Protein AF-A0A5M8PD37-F1 (afdb_monomer_lite)

Organism: NCBI:txid136370

Foldseek 3Di:
DAPVVVVVVVVVVPPDDDDDDDDDDDDDDDDPDDPDDDPLQDQALPHDCQPLSNLVVVLVVLVVVLVVLVVVLLVCCCVVVVDDSQVLCLLLQNPDDDVCLQVVLLVVLCVVLVPLCCCCCPVVVCVVVVVVCNVVCVLCVGSVSCCLQPRVLLSLLSPQLRRVLSVVVPDPDDNVVSLLPSLLVQLVVQLVVLVSCCNNCVPDDSVVSVVVSVVSSVVSSVLSSSLNVSCVRRSHSNNSSNSSSVCSVSDDPDPDDPPDDDD

Secondary structure (DSSP, 8-state):
---HHHHHHHHTTSSS--PPP-------------S-S-TTTS-BTTB-TTSHHHHHHHHHHHHHHHHHHHHHHHHHHHHHS---HHHHHHHTT-SS--HHHHHHHHHHHHHHTHHHHHIIIIIS-THHHHHTTHHHHHHHSSHHHHIIIIIHHHHHHIIIIIIIHHHHHTSSS-HHHHHHHHHHHHHHHTTHHHHHHHHH-TTS-HHHHHHHHHHHHHHHHHHHHHHHHHHHHH--HHHHHHHHHHHHHH-S--SS-------

Radius of gyration: 21.55 Å; chains: 1; bounding box: 53×58×54 Å

Structure (mmCIF, N/CA/C/O backbone):
data_AF-A0A5M8PD37-F1
#
_entry.id   AF-A0A5M8PD37-F1
#
loop_
_atom_site.group_PDB
_atom_site.id
_atom_site.type_symbol
_atom_site.label_atom_id
_atom_site.label_alt_id
_atom_site.label_comp_id
_atom_site.label_asym_id
_atom_site.label_entity_id
_atom_site.label_seq_id
_atom_site.pdbx_PDB_ins_code
_atom_site.Cartn_x
_atom_site.Cartn_y
_atom_site.Cartn_z
_atom_site.occupancy
_atom_site.B_iso_or_equiv
_atom_site.auth_seq_id
_atom_site.auth_comp_id
_atom_site.auth_asym_id
_atom_site.auth_atom_id
_atom_site.pdbx_PDB_model_num
ATOM 1 N N . MET A 1 1 ? -23.528 -14.362 5.200 1.00 33.84 1 MET A N 1
ATOM 2 C CA . MET A 1 1 ? -23.979 -13.613 6.392 1.00 33.84 1 MET A CA 1
ATOM 3 C C . MET A 1 1 ? -22.827 -12.742 6.881 1.00 33.84 1 MET A C 1
ATOM 5 O O . MET A 1 1 ? -21.874 -13.249 7.453 1.00 33.84 1 MET A O 1
ATOM 9 N N . ALA A 1 2 ? -22.833 -11.462 6.499 1.00 36.47 2 ALA A N 1
ATOM 10 C CA . ALA A 1 2 ? -21.854 -10.466 6.945 1.00 36.47 2 ALA A CA 1
ATOM 11 C C . ALA A 1 2 ? -22.184 -10.031 8.388 1.00 36.47 2 ALA A C 1
ATOM 13 O O . ALA A 1 2 ? -23.349 -10.142 8.769 1.00 36.47 2 ALA A O 1
ATOM 14 N N . PRO A 1 3 ? -21.218 -9.549 9.192 1.00 47.19 3 PRO A N 1
ATOM 15 C CA . PRO A 1 3 ? -21.460 -9.223 10.592 1.00 47.19 3 PRO A CA 1
ATOM 16 C C . PRO A 1 3 ? -22.227 -7.898 10.688 1.00 47.19 3 PRO A C 1
ATOM 18 O O . PRO A 1 3 ? -21.659 -6.832 10.913 1.00 47.19 3 PRO A O 1
ATOM 21 N N . THR A 1 4 ? -23.543 -7.972 10.504 1.00 44.25 4 THR A N 1
ATOM 22 C CA . THR A 1 4 ? -24.505 -6.884 10.731 1.00 44.25 4 THR A CA 1
ATOM 23 C C . THR A 1 4 ? -24.434 -6.351 12.161 1.00 44.25 4 THR A C 1
ATOM 25 O O . THR A 1 4 ? -24.719 -5.179 12.375 1.00 44.25 4 THR A O 1
ATOM 28 N N . ALA A 1 5 ? -23.944 -7.162 13.104 1.00 43.72 5 ALA A N 1
ATOM 29 C CA . ALA A 1 5 ? -23.751 -6.800 14.503 1.00 43.72 5 ALA A CA 1
ATOM 30 C C . ALA A 1 5 ? -22.838 -5.576 14.703 1.00 43.72 5 ALA A C 1
ATOM 32 O O . ALA A 1 5 ? -23.145 -4.726 15.530 1.00 43.72 5 ALA A O 1
ATOM 33 N N . ILE A 1 6 ? -21.760 -5.426 13.921 1.00 49.34 6 ILE A N 1
ATOM 34 C CA . ILE A 1 6 ? -20.843 -4.279 14.063 1.00 49.34 6 ILE A CA 1
ATOM 35 C C . ILE A 1 6 ? -21.506 -3.004 13.529 1.00 49.34 6 ILE A C 1
ATOM 37 O O . ILE A 1 6 ? -21.459 -1.957 14.164 1.00 49.34 6 ILE A O 1
ATOM 41 N N . LEU A 1 7 ? -22.188 -3.104 12.385 1.00 48.88 7 LEU A N 1
ATOM 42 C CA . LEU A 1 7 ? -22.869 -1.969 11.762 1.00 48.88 7 LEU A CA 1
ATOM 43 C C . LEU A 1 7 ? -24.097 -1.512 12.573 1.00 48.88 7 LEU A C 1
ATOM 45 O O . LEU A 1 7 ? -24.403 -0.323 12.619 1.00 48.88 7 LEU A O 1
ATOM 49 N N . GLN A 1 8 ? -24.796 -2.453 13.217 1.00 47.94 8 GLN A N 1
ATOM 50 C CA . GLN A 1 8 ? -25.937 -2.174 14.094 1.00 47.94 8 GLN A CA 1
ATOM 51 C C . GLN A 1 8 ? -25.493 -1.583 15.435 1.00 47.94 8 GLN A C 1
ATOM 53 O O . GLN A 1 8 ? -26.118 -0.634 15.899 1.00 47.94 8 GLN A O 1
ATOM 58 N N . HIS A 1 9 ? -24.385 -2.064 16.007 1.00 49.47 9 HIS A N 1
ATOM 59 C CA . HIS A 1 9 ? -23.823 -1.514 17.242 1.00 49.47 9 HIS A CA 1
ATOM 60 C C . HIS A 1 9 ? -23.274 -0.091 17.054 1.00 49.47 9 HIS A C 1
ATOM 62 O O . HIS A 1 9 ? -23.383 0.732 17.953 1.00 49.47 9 HIS A O 1
ATOM 68 N N . LEU A 1 10 ? -22.764 0.243 15.863 1.00 44.44 10 LEU A N 1
ATOM 69 C CA . LEU A 1 10 ? -22.326 1.606 15.539 1.00 44.44 10 LEU A CA 1
ATOM 70 C C . LEU A 1 10 ? -23.498 2.568 15.272 1.00 44.44 10 LEU A C 1
ATOM 72 O O . LEU A 1 10 ? -23.393 3.756 15.565 1.00 44.44 10 LEU A O 1
ATOM 76 N N . LYS A 1 11 ? -24.639 2.072 14.768 1.00 47.69 11 LYS A N 1
ATOM 77 C CA . LYS A 1 11 ? -25.839 2.896 14.530 1.00 47.69 11 LYS A CA 1
ATOM 78 C C . LYS A 1 11 ? -26.532 3.361 15.815 1.00 47.69 11 LYS A C 1
ATOM 80 O O . LYS A 1 11 ? -27.119 4.439 15.801 1.00 47.69 11 LYS A O 1
ATOM 85 N N . SER A 1 12 ? -26.467 2.597 16.910 1.00 42.16 12 SER A N 1
ATOM 86 C CA . SER A 1 12 ? -27.175 2.943 18.157 1.00 42.16 12 SER A CA 1
ATOM 87 C C . SER A 1 12 ? -26.588 4.144 18.904 1.00 42.16 12 SER A C 1
ATOM 89 O O . SER A 1 12 ? -27.269 4.711 19.751 1.00 42.16 12 SER A O 1
ATOM 91 N N . TYR A 1 13 ? -25.354 4.555 18.594 1.00 45.94 13 TYR A N 1
ATOM 92 C CA . TYR A 1 13 ? -24.708 5.707 19.234 1.00 45.94 13 TYR A CA 1
ATOM 93 C C . TYR A 1 13 ? -25.055 7.060 18.589 1.00 45.94 13 TYR A C 1
ATOM 95 O O . TYR A 1 13 ? -24.793 8.090 19.196 1.00 45.94 13 TYR A O 1
ATOM 103 N N . TYR A 1 14 ? -25.667 7.076 17.397 1.00 46.47 14 TYR A N 1
ATOM 104 C CA . TYR A 1 14 ? -25.846 8.300 16.595 1.00 46.47 14 TYR A CA 1
ATOM 105 C C . TYR A 1 14 ? -27.304 8.732 16.377 1.00 46.47 14 TYR A C 1
ATOM 107 O O . TYR A 1 14 ? -27.554 9.705 15.671 1.00 46.47 14 TYR A O 1
ATOM 115 N N . THR A 1 15 ? -28.284 8.064 16.995 1.00 39.34 15 THR A N 1
ATOM 116 C CA . THR A 1 15 ? -29.692 8.515 16.986 1.00 39.34 15 THR A CA 1
ATOM 117 C C . THR A 1 15 ? -30.015 9.567 18.053 1.00 39.34 15 THR A C 1
ATOM 119 O O . THR A 1 15 ? -31.189 9.833 18.287 1.00 39.34 15 THR A O 1
ATOM 122 N N . LYS A 1 16 ? -29.016 10.179 18.700 1.00 37.25 16 LYS A N 1
ATOM 123 C CA . LYS A 1 16 ? -29.231 11.324 19.592 1.00 37.25 16 LYS A CA 1
ATOM 124 C C . LYS A 1 16 ? -28.461 12.545 19.095 1.00 37.25 16 LYS A C 1
ATOM 126 O O . LYS A 1 16 ? -27.239 12.574 19.146 1.00 37.25 16 LYS A O 1
ATOM 131 N N . ASP A 1 17 ? -29.251 13.477 18.570 1.00 36.66 17 ASP A N 1
ATOM 132 C CA . ASP A 1 17 ? -29.068 14.926 18.483 1.00 36.66 17 ASP A CA 1
ATOM 133 C C . ASP A 1 17 ? -27.727 15.452 17.952 1.00 36.66 17 ASP A C 1
ATOM 135 O O . ASP A 1 17 ? -26.725 15.596 18.645 1.00 36.66 17 ASP A O 1
ATOM 139 N N . ALA A 1 18 ? -27.759 15.802 16.665 1.00 41.12 18 ALA A N 1
ATOM 140 C CA . ALA A 1 18 ? -26.717 16.538 15.973 1.00 41.12 18 ALA A CA 1
ATOM 141 C C . ALA A 1 18 ? -26.709 18.015 16.407 1.00 41.12 18 ALA A C 1
ATOM 143 O O . ALA A 1 18 ? -27.373 18.851 15.793 1.00 41.12 18 ALA A O 1
ATOM 144 N N . GLU A 1 19 ? -25.906 18.353 17.413 1.00 33.72 19 GLU A N 1
ATOM 145 C CA . GLU A 1 19 ? -25.493 19.737 17.652 1.00 33.72 19 GLU A CA 1
ATOM 146 C C . GLU A 1 19 ? -24.255 20.070 16.803 1.00 33.72 19 GLU A C 1
ATOM 148 O O . GLU A 1 19 ? -23.195 19.448 16.905 1.00 33.72 19 GLU A O 1
ATOM 153 N N . ARG A 1 20 ? -24.407 21.042 15.896 1.00 32.25 20 ARG A N 1
ATOM 154 C CA . ARG A 1 20 ? -23.324 21.568 15.055 1.00 32.25 20 ARG A CA 1
ATOM 155 C C . ARG A 1 20 ? -22.401 22.449 15.897 1.00 32.25 20 ARG A C 1
ATOM 157 O O . ARG A 1 20 ? -22.825 23.505 16.352 1.00 32.25 20 ARG A O 1
ATOM 164 N N . LEU A 1 21 ? -21.125 22.086 16.008 1.00 30.89 21 LEU A N 1
ATOM 165 C CA . LEU A 1 21 ? -20.085 22.996 16.500 1.00 30.89 21 LEU A CA 1
ATOM 166 C C . LEU A 1 21 ? -19.611 23.935 15.369 1.00 30.89 21 LEU A C 1
ATOM 168 O O . LEU A 1 21 ? -19.325 23.451 14.268 1.00 30.89 21 LEU A O 1
ATOM 172 N N . PRO A 1 22 ? -19.496 25.258 15.598 1.00 34.81 22 PRO A N 1
ATOM 173 C CA . PRO A 1 22 ? -18.973 26.189 14.606 1.00 34.81 22 PRO A CA 1
ATOM 174 C C . PRO A 1 22 ? -17.438 26.146 14.601 1.00 34.81 22 PRO A C 1
ATOM 176 O O . PRO A 1 22 ? -16.787 26.503 15.578 1.00 34.81 22 PRO A O 1
ATOM 179 N N . PHE A 1 23 ? -16.841 25.717 13.487 1.00 32.00 23 PHE A N 1
ATOM 180 C CA . PHE A 1 23 ? -15.400 25.834 13.261 1.00 32.00 23 PHE A CA 1
ATOM 181 C C . PHE A 1 23 ? -15.102 27.194 12.616 1.00 32.00 23 PHE A C 1
ATOM 183 O O . PHE A 1 23 ? -15.317 27.386 11.420 1.00 32.00 23 PHE A O 1
ATOM 190 N N . SER A 1 24 ? -14.641 28.154 13.414 1.00 31.19 24 SER A N 1
ATOM 191 C CA . SER A 1 24 ? -14.139 29.449 12.947 1.00 31.19 24 SER A CA 1
ATOM 192 C C . SER A 1 24 ? -12.645 29.347 12.617 1.00 31.19 24 SER A C 1
ATOM 194 O O . SER A 1 24 ? -11.818 29.151 13.505 1.00 31.19 24 SER A O 1
ATOM 196 N N . LEU A 1 25 ? -12.306 29.488 11.333 1.00 32.19 25 LEU A N 1
ATOM 197 C CA . LEU A 1 25 ? -10.932 29.592 10.829 1.00 32.19 25 LEU A CA 1
ATOM 198 C C . LEU A 1 25 ? -10.341 30.960 11.195 1.00 32.19 25 LEU A C 1
ATOM 200 O O . LEU A 1 25 ? -10.691 31.967 10.585 1.00 32.19 25 LEU A O 1
ATOM 204 N N . SER A 1 26 ? -9.418 30.998 12.155 1.00 29.97 26 SER A N 1
ATOM 205 C CA . SER A 1 26 ? -8.500 32.123 12.327 1.00 29.97 26 SER A CA 1
ATOM 206 C C . SER A 1 26 ? -7.253 31.890 11.470 1.00 29.97 26 SER A C 1
ATOM 208 O O . SER A 1 26 ? -6.494 30.942 11.660 1.00 29.97 26 SER A O 1
ATOM 210 N N . SER A 1 27 ? -7.061 32.751 10.475 1.00 36.28 27 SER A N 1
ATOM 211 C CA . SER A 1 27 ? -5.872 32.793 9.628 1.00 36.28 27 SER A CA 1
ATOM 212 C C . SER A 1 27 ? -4.688 33.375 10.403 1.00 36.28 27 SER A C 1
ATOM 214 O O . SER A 1 27 ? -4.664 34.575 10.679 1.00 36.28 27 SER A O 1
ATOM 216 N N . THR A 1 28 ? -3.693 32.552 10.726 1.00 32.84 28 THR A N 1
ATOM 217 C CA . THR A 1 28 ? -2.365 33.012 11.163 1.00 32.84 28 THR A CA 1
ATOM 218 C C . THR A 1 28 ? -1.402 33.090 9.972 1.00 32.84 28 THR A C 1
ATOM 220 O O . THR A 1 28 ? -1.492 32.278 9.048 1.00 32.84 28 THR A O 1
ATOM 223 N N . PRO A 1 29 ? -0.498 34.085 9.949 1.00 37.34 29 PRO A N 1
ATOM 224 C CA . PRO A 1 29 ? 0.280 34.427 8.769 1.00 37.34 29 PRO A CA 1
ATOM 225 C C . PRO A 1 29 ? 1.372 33.394 8.478 1.00 37.34 29 PRO A C 1
ATOM 227 O O . PRO A 1 29 ? 2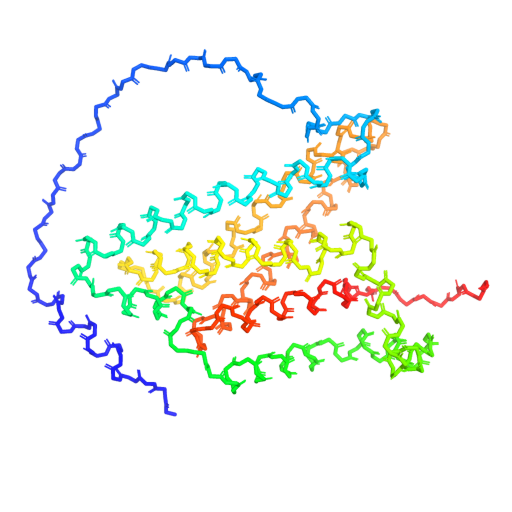.036 32.863 9.367 1.00 37.34 29 PRO A O 1
ATOM 230 N N . SER A 1 30 ? 1.549 33.147 7.185 1.00 39.16 30 SER A N 1
ATOM 231 C CA . SER A 1 30 ? 2.547 32.280 6.574 1.00 39.16 30 SER A CA 1
ATOM 232 C C . SER A 1 30 ? 3.973 32.704 6.928 1.00 39.16 30 SER A C 1
ATOM 234 O O . SER A 1 30 ? 4.469 33.710 6.420 1.00 39.16 30 SER A O 1
ATOM 236 N N . SER A 1 31 ? 4.664 31.892 7.727 1.00 30.19 31 SER A N 1
ATOM 237 C CA . SER A 1 31 ? 6.122 31.874 7.747 1.00 30.19 31 SER A CA 1
ATOM 238 C C . SER A 1 31 ? 6.613 31.063 6.545 1.00 30.19 31 SER A C 1
ATOM 240 O O . SER A 1 31 ? 6.517 29.836 6.484 1.00 30.19 31 SER A O 1
ATOM 242 N N . THR A 1 32 ? 7.117 31.774 5.542 1.00 38.72 32 THR A N 1
ATOM 243 C CA . THR A 1 32 ? 7.901 31.230 4.433 1.00 38.72 32 THR A CA 1
ATOM 244 C C . THR A 1 32 ? 9.145 30.553 5.003 1.00 38.72 32 THR A C 1
ATOM 246 O O . THR A 1 32 ? 10.166 31.187 5.254 1.00 38.72 32 THR A O 1
ATOM 249 N N . SER A 1 33 ? 9.060 29.245 5.234 1.00 32.69 33 SER A N 1
ATOM 250 C CA . SER A 1 33 ? 10.242 28.415 5.425 1.00 32.69 33 SER A CA 1
ATOM 251 C C . SER A 1 33 ? 10.809 28.083 4.047 1.00 32.69 33 SER A C 1
ATOM 253 O O . SER A 1 33 ? 10.181 27.425 3.219 1.00 32.69 33 SER A O 1
ATOM 255 N N . SER A 1 34 ? 12.005 28.598 3.778 1.00 35.62 34 SER A N 1
ATOM 256 C CA . SER A 1 34 ? 12.829 28.220 2.634 1.00 35.62 34 SER A CA 1
ATOM 257 C C . SER A 1 34 ? 12.955 26.687 2.562 1.00 35.62 34 SER A C 1
ATOM 259 O O . SER A 1 34 ? 13.195 26.058 3.596 1.00 35.62 34 SER A O 1
ATOM 261 N N . PRO A 1 35 ? 12.835 26.048 1.382 1.00 41.50 35 PRO A N 1
ATOM 262 C CA . PRO A 1 35 ? 12.834 24.593 1.254 1.00 41.50 35 PRO A CA 1
ATOM 263 C C . PRO A 1 35 ? 14.268 24.043 1.303 1.00 41.50 35 PRO A C 1
ATOM 265 O O . PRO A 1 35 ? 14.810 23.556 0.312 1.00 41.50 35 PRO A O 1
ATOM 268 N N . SER A 1 36 ? 14.895 24.122 2.472 1.00 47.75 36 SER A N 1
ATOM 269 C CA . SER A 1 36 ? 16.215 23.559 2.749 1.00 47.75 36 SER A CA 1
ATOM 270 C C . SER A 1 36 ? 16.072 22.544 3.866 1.00 47.75 36 SER A C 1
ATOM 272 O O . SER A 1 36 ? 16.155 22.904 5.037 1.00 47.75 36 SER A O 1
ATOM 274 N N . THR A 1 37 ? 15.829 21.271 3.540 1.00 49.50 37 THR A N 1
ATOM 275 C CA . THR A 1 37 ? 15.884 20.247 4.596 1.00 49.50 37 THR A CA 1
ATOM 276 C C . THR A 1 37 ? 16.684 18.997 4.248 1.00 49.50 37 THR A C 1
ATOM 278 O O . THR A 1 37 ? 17.416 18.572 5.124 1.00 49.50 37 THR A O 1
ATOM 281 N N . TYR A 1 38 ? 16.726 18.448 3.020 1.00 50.81 38 TYR A N 1
ATOM 282 C CA . TYR A 1 38 ? 17.614 17.289 2.740 1.00 50.81 38 TYR A CA 1
ATOM 283 C C . TYR A 1 38 ? 18.078 17.180 1.266 1.00 50.81 38 TYR A C 1
ATOM 285 O O . TYR A 1 38 ? 17.372 16.566 0.456 1.00 50.81 38 TYR A O 1
ATOM 293 N N . PRO A 1 39 ? 19.275 17.685 0.887 1.00 60.66 39 PRO A N 1
ATOM 294 C CA . PRO A 1 39 ? 19.769 17.641 -0.500 1.00 60.66 39 PRO A CA 1
ATOM 295 C C . PRO A 1 39 ? 19.935 16.212 -1.047 1.00 60.66 39 PRO A C 1
ATOM 297 O O . PRO A 1 39 ? 19.799 15.984 -2.243 1.00 60.66 39 PRO A O 1
ATOM 300 N N . THR A 1 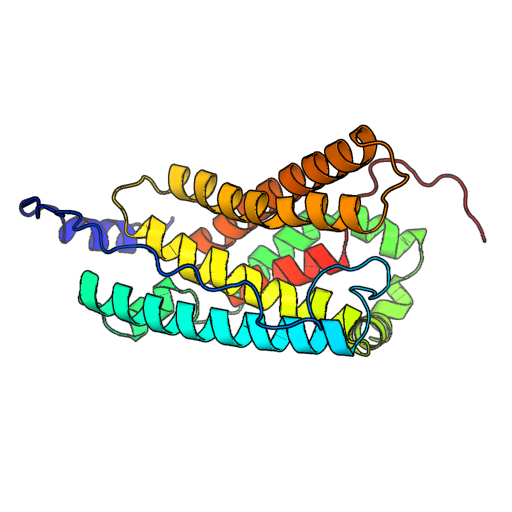40 ? 20.136 15.227 -0.171 1.00 60.69 40 THR A N 1
ATOM 301 C CA . THR A 1 40 ? 20.327 13.804 -0.501 1.00 60.69 40 THR A CA 1
ATOM 302 C C . THR A 1 40 ? 19.064 13.059 -0.933 1.00 60.69 40 THR A C 1
ATOM 304 O O . THR A 1 40 ? 19.157 11.899 -1.323 1.00 60.69 40 THR A O 1
ATOM 307 N N . THR A 1 41 ? 17.878 13.667 -0.845 1.00 62.78 41 THR A N 1
ATOM 308 C CA . THR A 1 41 ? 16.611 12.997 -1.215 1.00 62.78 41 THR A CA 1
ATOM 309 C C . THR A 1 41 ? 15.912 13.625 -2.415 1.00 62.78 41 THR A C 1
ATOM 311 O O . THR A 1 41 ? 15.052 12.974 -3.024 1.00 62.78 41 THR A O 1
ATOM 314 N N . ARG A 1 42 ? 16.317 14.848 -2.784 1.00 68.75 42 ARG A N 1
ATOM 315 C CA . ARG A 1 42 ? 15.765 15.595 -3.912 1.00 68.75 42 ARG A CA 1
ATOM 316 C C . ARG A 1 42 ? 16.101 14.880 -5.228 1.00 68.75 42 ARG A C 1
ATOM 318 O O . ARG A 1 42 ? 17.263 14.536 -5.437 1.00 68.75 42 ARG A O 1
ATOM 325 N N . PRO A 1 43 ? 15.117 14.673 -6.121 1.00 65.81 43 PRO A N 1
ATOM 326 C CA . PRO A 1 43 ? 15.396 14.224 -7.477 1.00 65.81 43 PRO A CA 1
ATOM 327 C C . PRO A 1 43 ? 16.373 15.179 -8.166 1.00 65.81 43 PRO A C 1
ATOM 329 O O . PRO A 1 43 ? 16.147 16.389 -8.190 1.00 65.81 43 PRO A O 1
ATOM 332 N N . SER A 1 44 ? 17.456 14.634 -8.708 1.00 66.00 44 SER A N 1
ATOM 333 C CA . SER A 1 44 ? 18.456 15.370 -9.477 1.00 66.00 44 SER A CA 1
ATOM 334 C C . SER A 1 44 ? 18.926 14.489 -10.636 1.00 66.00 44 SER A C 1
ATOM 336 O O . SER A 1 44 ? 19.044 13.278 -10.437 1.00 66.00 44 SER A O 1
ATOM 338 N N . PRO A 1 45 ? 19.263 15.057 -11.808 1.00 62.03 45 PRO A N 1
ATOM 339 C CA . PRO A 1 45 ? 19.889 14.307 -12.899 1.00 62.03 45 PRO A CA 1
ATOM 340 C C . PRO A 1 45 ? 21.179 13.584 -12.479 1.00 62.03 45 PRO A C 1
ATOM 342 O O . PRO A 1 45 ? 21.524 12.550 -13.039 1.00 62.03 45 PRO A O 1
ATOM 345 N N . THR A 1 46 ? 21.883 14.110 -11.473 1.00 65.75 46 THR A N 1
ATOM 346 C CA . THR A 1 46 ? 23.173 13.590 -10.991 1.00 65.75 46 THR A CA 1
ATOM 347 C C . THR A 1 46 ? 23.062 12.608 -9.824 1.00 65.75 46 THR A C 1
ATOM 349 O O . THR A 1 46 ? 24.055 11.979 -9.462 1.00 65.75 46 THR A O 1
ATOM 352 N N . LEU A 1 47 ? 21.877 12.455 -9.220 1.00 71.31 47 LEU A N 1
ATOM 353 C CA . LEU A 1 47 ? 21.662 11.595 -8.056 1.00 71.31 47 LEU A CA 1
ATOM 354 C C . LEU A 1 47 ? 20.598 10.546 -8.371 1.00 71.31 47 LEU A C 1
ATOM 356 O O . LEU A 1 47 ? 19.399 10.824 -8.353 1.00 71.31 47 LEU A O 1
ATOM 360 N N . SER A 1 48 ? 21.047 9.315 -8.626 1.00 75.12 48 SER A N 1
ATOM 361 C CA . SER A 1 48 ? 20.135 8.205 -8.895 1.00 75.12 48 SER A CA 1
ATOM 362 C C . SER A 1 48 ? 19.255 7.901 -7.683 1.00 75.12 48 SER A C 1
ATOM 364 O O . SER A 1 48 ? 19.739 7.690 -6.568 1.00 75.12 48 SER A O 1
ATOM 366 N N . ARG A 1 49 ? 17.948 7.788 -7.930 1.00 68.75 49 ARG A N 1
ATOM 367 C CA . ARG A 1 49 ? 16.945 7.343 -6.953 1.00 68.75 49 ARG A CA 1
ATOM 368 C C . ARG A 1 49 ? 17.258 5.970 -6.353 1.00 68.75 49 ARG A C 1
ATOM 370 O O . ARG A 1 49 ? 16.856 5.688 -5.224 1.00 68.75 49 ARG A O 1
ATOM 377 N N . ASP A 1 50 ? 17.941 5.118 -7.111 1.00 80.00 50 ASP A N 1
ATOM 378 C CA . ASP A 1 50 ? 18.241 3.744 -6.714 1.00 80.00 50 ASP A CA 1
ATOM 379 C C . ASP A 1 50 ? 19.568 3.621 -5.943 1.00 80.00 50 ASP A C 1
ATOM 381 O O . ASP A 1 50 ? 19.948 2.526 -5.526 1.00 80.00 50 ASP A O 1
ATOM 385 N N . ALA A 1 51 ? 20.254 4.741 -5.676 1.00 81.25 51 ALA A N 1
ATOM 386 C CA . ALA A 1 51 ? 21.437 4.754 -4.826 1.00 81.25 51 ALA A CA 1
ATOM 387 C C . ALA A 1 51 ? 21.087 4.341 -3.375 1.00 81.25 51 ALA A C 1
ATOM 389 O O . ALA A 1 51 ? 20.162 4.903 -2.775 1.00 81.25 51 ALA A O 1
ATOM 390 N N . PRO A 1 52 ? 21.847 3.421 -2.742 1.00 84.06 52 PRO A N 1
ATOM 391 C CA . PRO A 1 52 ? 21.562 2.952 -1.382 1.00 84.06 52 PRO A CA 1
ATOM 392 C C . PRO A 1 52 ? 21.503 4.054 -0.313 1.00 84.06 52 PRO A C 1
ATOM 394 O O . PRO A 1 52 ? 20.781 3.930 0.676 1.00 84.06 52 PRO A O 1
ATOM 397 N N . SER A 1 53 ? 22.267 5.140 -0.470 1.00 85.12 53 SER A N 1
ATOM 398 C CA . SER A 1 53 ? 22.208 6.311 0.419 1.00 85.12 53 SER A CA 1
ATOM 399 C C . SER A 1 53 ? 20.858 7.031 0.329 1.00 85.12 53 SER A C 1
ATOM 401 O O . SER A 1 53 ? 20.260 7.322 1.364 1.00 85.12 53 SER A O 1
ATOM 403 N N . VAL A 1 54 ? 20.348 7.241 -0.888 1.00 84.50 54 VAL A N 1
ATOM 404 C CA . VAL A 1 54 ? 19.051 7.881 -1.163 1.00 84.50 54 VAL A CA 1
ATOM 405 C C . VAL A 1 54 ? 17.907 7.014 -0.652 1.00 84.50 54 VAL A C 1
ATOM 407 O O . VAL A 1 54 ? 17.022 7.516 0.039 1.00 84.50 54 VAL A O 1
ATOM 410 N N . ILE A 1 55 ? 17.954 5.705 -0.925 1.00 84.81 55 ILE A N 1
ATOM 411 C CA . ILE A 1 55 ? 16.949 4.745 -0.449 1.00 84.81 55 ILE A CA 1
ATOM 412 C C . ILE A 1 55 ? 16.858 4.789 1.081 1.00 84.81 55 ILE A C 1
ATOM 414 O O . ILE A 1 55 ? 15.774 5.006 1.622 1.00 84.81 55 ILE A O 1
ATOM 418 N N . ARG A 1 56 ? 17.990 4.673 1.788 1.00 86.81 56 ARG A N 1
ATOM 419 C CA . ARG A 1 56 ? 18.024 4.729 3.261 1.00 86.81 56 ARG A CA 1
ATOM 420 C C . ARG A 1 56 ? 17.510 6.056 3.812 1.00 86.81 56 ARG A C 1
ATOM 422 O O . ARG A 1 56 ? 16.762 6.051 4.786 1.00 86.81 56 ARG A O 1
ATOM 429 N N . ALA A 1 57 ? 17.892 7.180 3.207 1.00 87.31 57 ALA A N 1
ATOM 430 C CA . ALA A 1 57 ? 17.424 8.496 3.633 1.00 87.31 57 ALA A CA 1
ATOM 431 C C . ALA A 1 57 ? 15.902 8.639 3.460 1.00 87.31 57 ALA A C 1
ATOM 433 O O . ALA A 1 57 ? 15.217 9.035 4.402 1.00 87.31 57 ALA A O 1
ATOM 434 N N . ARG A 1 58 ? 15.359 8.234 2.303 1.00 88.38 58 ARG A N 1
ATOM 435 C CA . ARG A 1 58 ? 13.910 8.244 2.041 1.00 88.38 58 ARG A CA 1
ATOM 436 C C . ARG A 1 58 ? 13.151 7.334 3.012 1.00 88.38 58 ARG A C 1
ATOM 438 O O . ARG A 1 58 ? 12.152 7.776 3.567 1.00 88.38 58 ARG A O 1
ATOM 445 N N . ILE A 1 59 ? 13.657 6.123 3.279 1.00 89.56 59 ILE A N 1
ATOM 446 C CA . ILE A 1 59 ? 13.076 5.191 4.264 1.00 89.56 59 ILE A CA 1
ATOM 447 C C . ILE A 1 59 ? 13.038 5.820 5.662 1.00 89.56 59 ILE A C 1
ATOM 449 O O . ILE A 1 59 ? 12.015 5.763 6.331 1.00 89.56 59 ILE A O 1
ATOM 453 N N . ARG A 1 60 ? 14.125 6.457 6.114 1.00 89.62 60 ARG A N 1
ATOM 454 C CA . ARG A 1 60 ? 14.155 7.110 7.436 1.00 89.62 60 ARG A CA 1
ATOM 455 C C . ARG A 1 60 ? 13.105 8.214 7.553 1.00 89.62 60 ARG A C 1
ATOM 457 O O . ARG A 1 60 ? 12.383 8.253 8.545 1.00 89.62 60 ARG A O 1
ATOM 464 N N . LEU A 1 61 ? 13.006 9.075 6.539 1.00 91.06 61 LEU A N 1
ATOM 465 C CA . LEU A 1 61 ? 12.041 10.176 6.529 1.00 91.06 61 LEU A CA 1
ATOM 466 C C . LEU A 1 61 ? 10.597 9.669 6.510 1.00 91.06 61 LEU A C 1
ATOM 468 O O . LEU A 1 61 ? 9.788 10.140 7.306 1.00 91.06 61 LEU A O 1
ATOM 472 N N . VAL A 1 62 ? 10.281 8.688 5.655 1.00 92.50 62 VAL A N 1
ATOM 473 C CA . VAL A 1 62 ? 8.918 8.138 5.585 1.00 92.50 62 VAL A CA 1
ATOM 474 C C . VAL A 1 62 ? 8.547 7.375 6.856 1.00 92.50 62 VAL A C 1
ATOM 476 O O . VAL A 1 62 ? 7.409 7.469 7.305 1.00 92.50 62 VAL A O 1
ATOM 479 N N . THR A 1 63 ? 9.487 6.671 7.493 1.00 92.12 63 THR A N 1
ATOM 480 C CA . THR A 1 63 ? 9.235 6.001 8.779 1.00 92.12 63 THR A CA 1
ATOM 481 C C . THR A 1 63 ? 8.948 7.012 9.885 1.00 92.12 63 THR A C 1
ATOM 483 O O . THR A 1 63 ? 8.019 6.807 10.670 1.00 92.12 63 THR A O 1
ATOM 486 N N . LEU A 1 64 ? 9.697 8.119 9.937 1.00 94.94 64 LEU A N 1
ATOM 487 C CA . LEU A 1 64 ? 9.466 9.181 10.917 1.00 94.94 64 LEU A CA 1
ATOM 488 C C . LEU A 1 64 ? 8.089 9.828 10.717 1.00 94.94 64 LEU A C 1
ATOM 490 O O . LEU A 1 64 ? 7.300 9.893 11.660 1.00 94.94 64 LEU A O 1
ATOM 494 N N . SER A 1 65 ? 7.769 10.251 9.490 1.00 94.94 65 SER A N 1
ATOM 495 C CA . SER A 1 65 ? 6.478 10.883 9.196 1.00 94.94 65 SER A CA 1
ATOM 496 C C . SER A 1 65 ? 5.300 9.927 9.407 1.00 94.94 65 SER A C 1
ATOM 498 O O . SER A 1 65 ? 4.266 10.338 9.939 1.00 94.94 65 SER A O 1
ATOM 500 N N . SER A 1 66 ? 5.460 8.643 9.070 1.00 95.06 66 SER A N 1
ATOM 501 C CA . SER A 1 66 ? 4.420 7.627 9.274 1.00 95.06 66 SER A CA 1
ATOM 502 C C . SER A 1 66 ? 4.191 7.331 10.751 1.00 95.06 66 SER A C 1
ATOM 504 O O . SER A 1 66 ? 3.042 7.203 11.169 1.00 95.06 66 SER A O 1
ATOM 506 N N . THR A 1 67 ? 5.253 7.285 11.561 1.00 96.12 67 THR A N 1
ATOM 507 C CA . THR A 1 67 ? 5.137 7.120 13.019 1.00 96.12 67 THR A CA 1
ATOM 508 C C . THR A 1 67 ? 4.356 8.278 13.634 1.00 96.12 67 THR A C 1
ATOM 510 O O . THR A 1 67 ? 3.378 8.045 14.341 1.00 96.12 67 THR A O 1
ATOM 513 N N . LEU A 1 68 ? 4.723 9.522 13.310 1.00 97.25 68 LEU A N 1
ATOM 514 C CA . LEU A 1 68 ? 4.024 10.710 13.810 1.00 97.25 68 LEU A CA 1
ATOM 515 C C . LEU A 1 68 ? 2.549 10.726 13.384 1.00 97.25 68 LEU A C 1
ATOM 517 O O . LEU A 1 68 ? 1.668 10.938 14.215 1.00 97.25 68 LEU A O 1
ATOM 521 N N . SER A 1 69 ? 2.274 10.425 12.112 1.00 97.19 69 SER A N 1
ATOM 522 C CA . SER A 1 69 ? 0.904 10.356 11.580 1.00 97.19 69 SER A CA 1
ATOM 523 C C . SER A 1 69 ? 0.077 9.268 12.264 1.00 97.19 69 SER A C 1
ATOM 525 O O . SER A 1 69 ? -1.108 9.460 12.533 1.00 97.19 69 SER A O 1
ATOM 527 N N . THR A 1 70 ? 0.698 8.132 12.579 1.00 97.50 70 THR A N 1
ATOM 528 C CA . THR A 1 70 ? 0.043 7.014 13.267 1.00 97.50 70 THR A CA 1
ATOM 529 C C . THR A 1 70 ? -0.309 7.377 14.703 1.00 97.50 70 THR A C 1
ATOM 531 O O . THR A 1 70 ? -1.450 7.174 15.114 1.00 97.50 70 THR A O 1
ATOM 534 N N . LEU A 1 71 ? 0.632 7.962 15.451 1.00 97.62 71 LEU A N 1
ATOM 535 C CA . LEU A 1 71 ? 0.389 8.419 16.822 1.00 97.62 71 LEU A CA 1
ATOM 536 C C . LEU A 1 71 ? -0.726 9.466 16.866 1.00 97.62 71 LEU A C 1
ATOM 538 O O . LEU A 1 71 ? -1.645 9.347 17.675 1.00 97.62 71 LEU A O 1
ATOM 542 N N . LEU A 1 72 ? -0.690 10.436 15.948 1.00 97.50 72 LEU A N 1
ATOM 543 C CA . LEU A 1 72 ? -1.738 11.443 15.819 1.00 97.50 72 LEU A CA 1
ATOM 544 C C . LEU A 1 72 ? -3.093 10.808 15.482 1.00 97.50 72 LEU A C 1
ATOM 546 O O . LEU A 1 72 ? -4.096 11.154 16.093 1.00 97.50 72 LEU A O 1
ATOM 550 N N . THR A 1 73 ? -3.134 9.851 14.553 1.00 97.31 73 THR A N 1
ATOM 551 C CA . THR A 1 73 ? -4.379 9.169 14.166 1.00 97.31 73 THR A CA 1
ATOM 552 C C . THR A 1 73 ? -4.960 8.359 15.324 1.00 97.31 73 THR A C 1
ATOM 554 O O . THR A 1 73 ? -6.161 8.435 15.571 1.00 97.31 73 THR A O 1
ATOM 557 N N . ILE A 1 74 ? -4.128 7.622 16.068 1.00 97.06 74 ILE A N 1
ATOM 558 C CA . ILE A 1 74 ? -4.566 6.893 17.267 1.00 97.06 74 ILE A CA 1
ATOM 559 C C . ILE A 1 74 ? -5.144 7.876 18.283 1.00 97.06 74 ILE A C 1
ATOM 561 O O . ILE A 1 74 ? -6.264 7.667 18.746 1.00 97.06 74 ILE A O 1
ATOM 565 N N . TYR A 1 75 ? -4.417 8.958 18.578 1.00 96.50 75 TYR A N 1
ATOM 566 C CA . TYR A 1 75 ? -4.870 10.000 19.495 1.00 96.50 75 TYR A CA 1
ATOM 567 C C . TYR A 1 75 ? -6.230 10.564 19.068 1.00 96.50 75 TYR A C 1
ATOM 569 O O . TYR A 1 75 ? -7.176 10.503 19.850 1.00 96.50 75 TYR A O 1
ATOM 577 N N . LEU A 1 76 ? -6.368 11.015 17.817 1.00 96.12 76 LEU A N 1
ATOM 578 C CA . LEU A 1 76 ? -7.615 11.574 17.284 1.00 96.12 76 LEU A CA 1
ATOM 579 C C . LEU A 1 76 ? -8.780 10.581 17.341 1.00 96.12 76 LEU A C 1
ATOM 581 O O . LEU A 1 76 ? -9.869 10.949 17.766 1.00 96.12 76 LEU A O 1
ATOM 585 N N . ILE A 1 77 ? -8.577 9.321 16.948 1.00 94.56 77 ILE A N 1
ATOM 586 C CA . ILE A 1 77 ? -9.656 8.324 16.987 1.00 94.56 77 ILE A CA 1
ATOM 587 C C . ILE A 1 77 ? -10.092 8.077 18.433 1.00 94.56 77 ILE A C 1
ATOM 589 O O . ILE A 1 77 ? -11.287 8.114 18.719 1.00 94.56 77 ILE A O 1
ATOM 593 N N . THR A 1 78 ? -9.143 7.874 19.352 1.00 94.12 78 THR A N 1
ATOM 594 C CA . THR A 1 78 ? -9.467 7.607 20.764 1.00 94.12 78 THR A CA 1
ATOM 595 C C . THR A 1 78 ? -10.178 8.776 21.441 1.00 94.12 78 THR A C 1
ATOM 597 O O . THR A 1 78 ? -11.101 8.546 22.219 1.00 94.12 78 THR A O 1
ATOM 600 N N . THR A 1 79 ? -9.803 10.020 21.130 1.00 93.31 79 THR A N 1
ATOM 601 C CA . THR A 1 79 ? -10.411 11.208 21.744 1.00 93.31 79 THR A CA 1
ATOM 602 C C . THR A 1 79 ? -11.766 11.547 21.137 1.00 93.31 79 THR A C 1
ATOM 604 O O . THR A 1 79 ? -12.701 11.807 21.886 1.00 93.31 79 THR A O 1
ATOM 607 N N . LEU A 1 80 ? -11.905 11.495 19.808 1.00 92.06 80 LEU A N 1
ATOM 608 C CA . LEU A 1 80 ? -13.146 11.870 19.119 1.00 92.06 80 LEU A CA 1
ATOM 609 C C . LEU A 1 80 ? -14.253 10.822 19.252 1.00 92.06 80 LEU A C 1
ATOM 611 O O . LEU A 1 80 ? -15.428 11.171 19.246 1.00 92.06 80 LEU A O 1
ATOM 615 N N . THR A 1 81 ? -13.894 9.539 19.339 1.00 91.25 81 THR A N 1
ATOM 616 C CA . THR A 1 81 ? -14.878 8.445 19.442 1.00 91.25 81 THR A CA 1
ATOM 617 C C . THR A 1 81 ? -15.023 7.902 20.862 1.00 91.25 81 THR A C 1
ATOM 619 O O . THR A 1 81 ? -15.806 6.979 21.080 1.00 91.25 81 THR A O 1
ATOM 622 N N . HIS A 1 82 ? -14.261 8.443 21.823 1.00 92.94 82 HIS A N 1
ATOM 623 C CA . HIS A 1 82 ? -14.146 7.921 23.190 1.00 92.94 82 HIS A CA 1
ATOM 624 C C . HIS A 1 82 ? -13.871 6.402 23.231 1.00 92.94 82 HIS A C 1
ATOM 626 O O . HIS A 1 82 ? -14.328 5.687 24.126 1.00 92.94 82 HIS A O 1
ATOM 632 N N . SER A 1 83 ? -13.141 5.885 22.235 1.00 91.81 83 SER A N 1
ATOM 633 C CA . SER A 1 83 ? -12.873 4.459 22.077 1.00 91.81 83 SER A CA 1
ATOM 634 C C . SER A 1 83 ? -11.688 3.993 22.920 1.00 91.81 83 SER A C 1
ATOM 636 O O . SER A 1 83 ? -10.714 4.708 23.156 1.00 91.81 83 SER A O 1
ATOM 638 N N . THR A 1 84 ? -11.725 2.723 23.319 1.00 94.69 84 THR A N 1
ATOM 639 C CA . THR A 1 84 ? -10.577 2.067 23.950 1.00 94.69 84 THR A CA 1
ATOM 640 C C . THR A 1 84 ? -9.470 1.788 22.930 1.00 94.69 84 THR A C 1
ATOM 642 O O . THR A 1 84 ? -9.741 1.533 21.752 1.00 94.69 84 THR A O 1
ATOM 645 N N . LEU A 1 85 ? -8.211 1.752 23.385 1.00 93.75 85 LEU A N 1
ATOM 646 C CA . LEU A 1 85 ? -7.057 1.455 22.526 1.00 93.75 85 LEU A CA 1
ATOM 647 C C . LEU A 1 85 ? -7.224 0.153 21.710 1.00 93.75 85 LEU A C 1
ATOM 649 O O . LEU A 1 85 ? -6.986 0.199 20.505 1.00 93.75 85 LEU A O 1
ATOM 653 N N . PRO A 1 86 ? -7.699 -0.982 22.266 1.00 94.69 86 PRO A N 1
ATOM 654 C CA . PRO A 1 86 ? -7.919 -2.196 21.475 1.00 94.69 86 PRO A CA 1
ATOM 655 C C . PRO A 1 86 ? -8.952 -2.026 20.354 1.00 94.69 86 PRO A C 1
ATOM 657 O O . PRO A 1 86 ? -8.809 -2.625 19.289 1.00 94.69 86 PRO A O 1
ATOM 660 N N . SER A 1 87 ? -9.980 -1.202 20.570 1.00 93.94 87 SER A N 1
ATOM 661 C CA . SER A 1 87 ? -10.993 -0.902 19.550 1.00 93.94 87 SER A CA 1
ATOM 662 C C . SER A 1 87 ? -10.397 -0.064 18.421 1.00 93.94 87 SER A C 1
ATOM 664 O O . SER A 1 87 ? -10.626 -0.358 17.248 1.00 93.94 87 SER A O 1
ATOM 666 N N . THR A 1 88 ? -9.556 0.914 18.765 1.00 95.12 88 THR A N 1
ATOM 667 C CA . THR A 1 88 ? -8.793 1.702 17.789 1.00 95.12 88 THR A CA 1
ATOM 668 C C . THR A 1 88 ? -7.834 0.815 16.999 1.00 95.12 88 THR A C 1
ATOM 670 O O . THR A 1 88 ? -7.861 0.835 15.774 1.00 95.12 88 THR A O 1
ATOM 673 N N . LEU A 1 89 ? -7.054 -0.046 17.659 1.00 95.94 89 LEU A N 1
ATOM 674 C CA . LEU A 1 89 ? -6.145 -0.982 16.981 1.00 95.94 89 LEU A CA 1
ATOM 675 C C . LEU A 1 89 ? -6.884 -1.967 16.063 1.00 95.94 89 LEU A C 1
ATOM 677 O O . LEU A 1 89 ? -6.358 -2.343 15.014 1.00 95.94 89 LEU A O 1
ATOM 681 N N . ARG A 1 90 ? -8.116 -2.353 16.413 1.00 95.50 90 ARG A N 1
ATOM 682 C CA . ARG A 1 90 ? -8.990 -3.149 15.543 1.00 95.50 90 ARG A CA 1
ATOM 683 C C . ARG A 1 90 ? -9.428 -2.378 14.310 1.00 95.50 90 ARG A C 1
ATOM 685 O O . ARG A 1 90 ? -9.386 -2.930 13.215 1.00 95.50 90 ARG A O 1
ATOM 692 N N . LEU A 1 91 ? -9.806 -1.115 14.475 1.00 95.56 91 LEU A N 1
ATOM 693 C CA . LEU A 1 91 ? -10.187 -0.251 13.363 1.00 95.56 91 LEU A CA 1
ATOM 694 C C . LEU A 1 91 ? -9.004 0.008 12.410 1.00 95.56 91 LEU A C 1
ATOM 696 O O . LEU A 1 91 ? -9.183 -0.021 11.195 1.00 95.56 91 LEU A O 1
ATOM 700 N N . LEU A 1 92 ? -7.792 0.176 12.949 1.00 97.12 92 LEU A N 1
ATOM 701 C CA . LEU A 1 92 ? -6.555 0.298 12.166 1.00 97.12 92 LEU A CA 1
ATOM 702 C C . LEU A 1 92 ? -6.134 -1.031 11.503 1.00 97.12 92 LEU A C 1
ATOM 704 O O . LEU A 1 92 ? -5.247 -1.048 10.649 1.00 97.12 92 LEU A O 1
ATOM 708 N N . GLY A 1 93 ? -6.762 -2.152 11.868 1.00 96.44 93 GLY A N 1
ATOM 709 C CA . GLY A 1 93 ? -6.483 -3.482 11.326 1.00 96.44 93 GLY A CA 1
ATOM 710 C C . GLY A 1 93 ? -5.211 -4.137 11.867 1.00 96.44 93 GLY A C 1
ATOM 711 O O . GLY A 1 93 ? -4.599 -4.962 11.185 1.00 96.44 93 GLY A O 1
ATOM 712 N N . TRP A 1 94 ? -4.785 -3.741 13.068 1.00 97.06 94 TRP A N 1
ATOM 713 C CA . TRP A 1 94 ? -3.570 -4.232 13.725 1.00 97.06 94 TRP A CA 1
ATOM 714 C C . TRP A 1 94 ? -3.855 -5.398 14.669 1.00 97.06 94 TRP A C 1
ATOM 716 O O . TRP A 1 94 ? -3.008 -6.272 14.834 1.00 97.06 94 TRP A O 1
ATOM 726 N N . TYR A 1 95 ? -5.034 -5.419 15.298 1.00 93.81 95 TYR A N 1
ATOM 727 C CA . TYR A 1 95 ? -5.387 -6.441 16.281 1.00 93.81 95 TYR A CA 1
ATOM 728 C C . TYR A 1 95 ? -6.904 -6.686 16.360 1.00 93.81 95 TYR A C 1
ATOM 730 O O . TYR A 1 95 ? -7.660 -5.723 16.443 1.00 93.81 95 TYR A O 1
ATOM 738 N N . PRO A 1 96 ? -7.387 -7.940 16.439 1.00 93.81 96 PRO A N 1
ATOM 739 C CA . PRO A 1 96 ? -6.637 -9.195 16.374 1.00 93.81 96 PRO A CA 1
ATOM 740 C C . PRO A 1 96 ? -6.240 -9.577 14.940 1.00 93.81 96 PRO A C 1
ATOM 742 O O . PRO A 1 96 ? -6.942 -9.264 13.979 1.00 93.81 96 PRO A O 1
ATOM 745 N N . ILE A 1 97 ? -5.129 -10.303 14.797 1.00 92.12 97 ILE A N 1
ATOM 746 C CA . ILE A 1 97 ? -4.678 -10.841 13.507 1.00 92.12 97 ILE A CA 1
ATOM 747 C C . ILE A 1 97 ? -5.156 -12.288 13.390 1.00 92.12 97 ILE A C 1
ATOM 749 O O . ILE A 1 97 ? -4.763 -13.148 14.175 1.00 92.12 97 ILE A O 1
ATOM 753 N N . HIS A 1 98 ? -5.988 -12.564 12.388 1.00 91.94 98 HIS A N 1
ATOM 754 C CA . HIS A 1 98 ? -6.466 -13.912 12.093 1.00 91.94 98 HIS A CA 1
ATOM 755 C C . HIS A 1 98 ? -5.754 -14.460 10.846 1.00 91.94 98 HIS A C 1
ATOM 757 O O . HIS A 1 98 ? -5.820 -13.830 9.795 1.00 91.94 98 HIS A O 1
ATOM 763 N N . PRO A 1 99 ? -5.141 -15.656 10.874 1.00 94.38 99 PRO A N 1
ATOM 764 C CA . PRO A 1 99 ? -4.439 -16.193 9.701 1.00 94.38 99 PRO A CA 1
ATOM 765 C C . PRO A 1 99 ? -5.317 -16.290 8.442 1.00 94.38 99 PRO A C 1
ATOM 767 O O . PRO A 1 99 ? -4.872 -16.001 7.333 1.00 94.38 99 PRO A O 1
ATOM 770 N N . LEU A 1 100 ? -6.603 -16.621 8.605 1.00 93.88 100 LEU A N 1
ATOM 771 C CA . LEU A 1 100 ? -7.556 -16.707 7.493 1.00 93.88 100 LEU A CA 1
ATOM 772 C C . LEU A 1 100 ? -7.893 -15.349 6.863 1.00 93.88 100 LEU A C 1
ATOM 774 O O . LEU A 1 100 ? -8.269 -15.315 5.688 1.00 93.88 100 LEU A O 1
ATOM 778 N N . SER A 1 101 ? -7.774 -14.245 7.611 1.00 92.62 101 SER A N 1
ATOM 779 C CA . SER A 1 101 ? -7.985 -12.901 7.062 1.00 92.62 101 SER A CA 1
ATOM 780 C C . SER A 1 101 ? -6.827 -12.464 6.161 1.00 92.62 101 SER A C 1
ATOM 782 O O . SER A 1 101 ? -7.032 -11.614 5.304 1.00 92.62 101 SER A O 1
ATOM 784 N N . ILE A 1 102 ? -5.662 -13.107 6.286 1.00 95.75 102 ILE A N 1
ATOM 785 C CA . ILE A 1 102 ? -4.490 -12.931 5.420 1.00 95.75 102 ILE A CA 1
ATOM 786 C C . ILE A 1 102 ? -4.519 -13.923 4.251 1.00 95.75 102 ILE A C 1
ATOM 788 O O . ILE A 1 102 ? -4.345 -13.537 3.096 1.00 95.75 102 ILE A O 1
ATOM 792 N N . LEU A 1 103 ? -4.779 -15.203 4.534 1.00 95.94 103 LEU A N 1
ATOM 793 C CA . LEU A 1 103 ? -4.701 -16.264 3.531 1.00 95.94 103 LEU A CA 1
ATOM 794 C C . LEU A 1 103 ? -5.720 -16.079 2.398 1.00 95.94 103 LEU A C 1
ATOM 796 O O . LEU A 1 103 ? -5.368 -16.229 1.232 1.00 95.94 103 LEU A O 1
ATOM 800 N N . ARG A 1 104 ? -6.977 -15.732 2.714 1.00 94.81 104 ARG A N 1
ATOM 801 C CA . ARG A 1 104 ? -8.036 -15.609 1.694 1.00 94.81 104 ARG A CA 1
ATOM 802 C C . ARG A 1 104 ? -7.758 -14.485 0.684 1.00 94.81 104 ARG A C 1
ATOM 804 O O . ARG A 1 104 ? -7.824 -14.775 -0.510 1.00 94.81 104 ARG A O 1
ATOM 811 N N . PRO A 1 105 ? -7.420 -13.244 1.093 1.00 94.81 105 PRO A N 1
ATOM 812 C CA . PRO A 1 105 ? -7.032 -12.213 0.136 1.00 94.81 105 PRO A CA 1
ATOM 813 C C . PRO A 1 105 ? -5.767 -12.551 -0.637 1.00 94.81 105 PRO A C 1
ATOM 815 O O . PRO A 1 105 ? -5.706 -12.259 -1.821 1.00 94.81 105 PRO A O 1
ATOM 818 N N . LEU A 1 106 ? -4.775 -13.195 -0.015 1.00 95.12 106 LEU A N 1
ATOM 819 C CA . LEU A 1 106 ? -3.578 -13.614 -0.744 1.00 95.12 106 LEU A CA 1
ATOM 820 C C . LEU A 1 106 ? -3.899 -14.619 -1.847 1.00 95.12 106 LEU A C 1
ATOM 822 O O . LEU A 1 106 ? -3.433 -14.443 -2.968 1.00 95.12 106 LEU A O 1
ATOM 826 N N . LEU A 1 107 ? -4.734 -15.621 -1.565 1.00 94.94 107 LEU A N 1
ATOM 827 C CA . LEU A 1 107 ? -5.206 -16.560 -2.584 1.00 94.94 107 LEU A CA 1
ATOM 828 C C . LEU A 1 107 ? -5.982 -15.842 -3.692 1.00 94.94 107 LEU A C 1
ATOM 830 O O . LEU A 1 107 ? -5.755 -16.120 -4.865 1.00 94.94 107 LEU A O 1
ATOM 834 N N . LEU A 1 108 ? -6.842 -14.884 -3.338 1.00 94.62 108 LEU A N 1
ATOM 835 C CA . LEU A 1 108 ? -7.543 -14.056 -4.320 1.00 94.62 108 LEU A CA 1
ATOM 836 C C . LEU A 1 108 ? -6.560 -13.273 -5.205 1.00 94.62 108 LEU A C 1
ATOM 838 O O . LEU A 1 108 ? -6.715 -13.277 -6.424 1.00 94.62 108 LEU A O 1
ATOM 842 N N . THR A 1 109 ? -5.524 -12.660 -4.624 1.00 94.06 109 THR A N 1
ATOM 843 C CA . THR A 1 109 ? -4.484 -11.952 -5.386 1.00 94.06 109 THR A CA 1
ATOM 844 C C . THR A 1 109 ? -3.704 -12.915 -6.284 1.00 94.06 109 THR A C 1
ATOM 846 O O . THR A 1 109 ? -3.454 -12.602 -7.443 1.00 94.06 109 THR A O 1
ATOM 849 N N . ILE A 1 110 ? -3.351 -14.107 -5.796 1.00 92.75 110 ILE A N 1
ATOM 850 C CA . ILE A 1 110 ? -2.665 -15.137 -6.593 1.00 92.75 110 ILE A CA 1
ATOM 851 C C . ILE A 1 110 ? -3.523 -15.548 -7.794 1.00 92.75 110 ILE A C 1
ATOM 853 O O . ILE A 1 110 ? -3.009 -15.640 -8.907 1.00 92.75 110 ILE A O 1
ATOM 857 N N . LEU A 1 111 ? -4.829 -15.749 -7.595 1.00 93.06 111 LEU A N 1
ATOM 858 C CA . LEU A 1 111 ? -5.764 -16.073 -8.674 1.00 93.06 111 LEU A CA 1
ATOM 859 C C . LEU A 1 111 ? -5.884 -14.926 -9.685 1.00 93.06 111 LEU A C 1
ATOM 861 O O . LEU A 1 111 ? -5.833 -15.171 -10.891 1.00 93.06 111 LEU A O 1
ATOM 865 N N . LEU A 1 112 ? -5.971 -13.681 -9.207 1.00 91.50 112 LEU A N 1
ATOM 866 C CA . LEU A 1 112 ? -6.012 -12.487 -10.056 1.00 91.50 112 LEU A CA 1
ATOM 867 C C . LEU A 1 112 ? -4.750 -12.356 -10.925 1.00 91.50 112 LEU A C 1
ATOM 869 O O . LEU A 1 112 ? -4.835 -11.961 -12.085 1.00 91.50 112 LEU A O 1
ATOM 873 N N . PHE A 1 113 ? -3.591 -12.738 -10.388 1.00 89.38 113 PHE A N 1
ATOM 874 C CA . PHE A 1 113 ? -2.302 -12.720 -11.086 1.00 89.38 113 PHE A CA 1
ATOM 875 C C . PHE A 1 113 ? -1.923 -14.070 -11.719 1.00 89.38 113 PHE A C 1
ATOM 877 O O . PHE A 1 113 ? -0.776 -14.255 -12.126 1.00 89.38 113 PHE A O 1
ATOM 884 N N . SER A 1 114 ? -2.867 -15.003 -11.866 1.00 88.94 114 SER A N 1
ATOM 885 C CA . SER A 1 114 ? -2.610 -16.333 -12.443 1.00 88.94 114 SER A CA 1
ATOM 886 C C . SER A 1 114 ? -1.967 -16.281 -13.835 1.00 88.94 114 SER A C 1
ATOM 888 O O . SER A 1 114 ? -1.053 -17.057 -14.102 1.00 88.94 114 SER A O 1
ATOM 890 N N . GLY A 1 115 ? -2.360 -15.330 -14.689 1.00 86.88 115 GLY A N 1
ATOM 891 C CA . GLY A 1 115 ? -1.744 -15.105 -16.004 1.00 86.88 115 GLY A CA 1
ATOM 892 C C . GLY A 1 115 ? -0.248 -14.749 -15.921 1.00 86.88 115 GLY A C 1
ATOM 893 O O . GLY A 1 115 ? 0.583 -15.526 -16.396 1.00 86.88 115 GLY A O 1
ATOM 894 N N . PRO A 1 116 ? 0.133 -13.628 -15.274 1.00 86.38 116 PRO A N 1
ATOM 895 C CA . PRO A 1 116 ? 1.539 -13.279 -15.043 1.00 86.38 116 PRO A CA 1
ATOM 896 C C . PRO A 1 116 ? 2.347 -14.365 -14.315 1.00 86.38 116 PRO A C 1
ATOM 898 O O . PRO A 1 116 ? 3.529 -14.565 -14.606 1.00 86.38 116 PRO A O 1
ATOM 901 N N . LEU A 1 117 ? 1.727 -15.090 -13.378 1.00 86.88 117 LEU A N 1
ATOM 902 C CA . LEU A 1 117 ? 2.365 -16.221 -12.702 1.00 86.88 117 LEU A CA 1
ATOM 903 C C . LEU A 1 117 ? 2.642 -17.373 -13.662 1.00 86.88 117 LEU A C 1
ATOM 905 O O . LEU A 1 117 ? 3.734 -17.934 -13.616 1.00 86.88 117 LEU A O 1
ATOM 909 N N . PHE A 1 118 ? 1.692 -17.712 -14.533 1.00 86.81 118 PHE A N 1
ATOM 910 C CA . PHE A 1 118 ? 1.864 -18.747 -15.547 1.00 86.81 118 PHE A CA 1
ATOM 911 C C . PHE A 1 118 ? 3.013 -18.398 -16.500 1.00 86.81 118 PHE A C 1
ATOM 913 O O . PHE A 1 118 ? 3.892 -19.231 -16.732 1.00 86.81 118 PHE A O 1
ATOM 920 N N . GLU A 1 119 ? 3.072 -17.150 -16.975 1.00 85.62 119 GLU A N 1
ATOM 921 C CA . GLU A 1 119 ? 4.177 -16.657 -17.806 1.00 85.62 119 GLU A CA 1
ATOM 922 C C . GLU A 1 119 ? 5.530 -16.810 -17.088 1.00 85.62 119 GLU A C 1
ATOM 924 O O . GLU A 1 119 ? 6.450 -17.454 -17.599 1.00 85.62 119 GLU A O 1
ATOM 929 N N . LYS A 1 120 ? 5.663 -16.305 -15.858 1.00 83.81 120 LYS A N 1
ATOM 930 C CA . LYS A 1 120 ? 6.930 -16.406 -15.113 1.00 83.81 120 LYS A CA 1
ATOM 931 C C . LYS A 1 120 ? 7.311 -17.845 -14.749 1.00 83.81 120 LYS A C 1
ATOM 933 O O . LYS A 1 120 ? 8.479 -18.229 -14.857 1.00 83.81 120 LYS A O 1
ATOM 938 N N . ALA A 1 121 ? 6.351 -18.648 -14.304 1.00 84.38 121 ALA A N 1
ATOM 939 C CA . ALA A 1 121 ? 6.609 -20.003 -13.839 1.00 84.38 121 ALA A CA 1
ATOM 940 C C . ALA A 1 121 ? 6.971 -20.929 -15.003 1.00 84.38 121 ALA A C 1
ATOM 942 O O . ALA A 1 121 ? 7.993 -21.617 -14.939 1.00 84.38 121 ALA A O 1
ATOM 943 N N . ILE A 1 122 ? 6.154 -20.935 -16.058 1.00 84.69 122 ILE A N 1
ATOM 944 C CA . ILE A 1 122 ? 6.229 -21.922 -17.138 1.00 84.69 122 ILE A CA 1
ATOM 945 C C . ILE A 1 122 ? 7.104 -21.420 -18.285 1.00 84.69 122 ILE A C 1
ATOM 947 O O . ILE A 1 122 ? 8.039 -22.120 -18.680 1.00 84.69 122 ILE A O 1
ATOM 951 N N . ILE A 1 123 ? 6.862 -20.202 -18.779 1.00 83.12 123 ILE A N 1
ATOM 952 C CA . ILE A 1 123 ? 7.571 -19.667 -19.954 1.00 83.12 123 ILE A CA 1
ATOM 953 C C . ILE A 1 123 ? 9.020 -19.342 -19.586 1.00 83.12 123 ILE A C 1
ATOM 955 O O . ILE A 1 123 ? 9.949 -19.816 -20.239 1.00 83.12 123 ILE A O 1
ATOM 959 N N . HIS A 1 124 ? 9.232 -18.624 -18.480 1.00 81.44 124 HIS A N 1
ATOM 960 C CA . HIS A 1 124 ? 10.578 -18.293 -17.993 1.00 81.44 124 HIS A CA 1
ATOM 961 C C . HIS A 1 124 ? 11.218 -19.388 -17.126 1.00 81.44 124 HIS A C 1
ATOM 963 O O . HIS A 1 124 ? 12.299 -19.176 -16.574 1.00 81.44 124 HIS A O 1
ATOM 969 N N . ARG A 1 125 ? 10.562 -20.550 -16.967 1.00 80.81 125 ARG A N 1
ATOM 970 C CA . ARG A 1 125 ? 11.032 -21.706 -16.171 1.00 80.81 125 ARG A CA 1
ATOM 971 C C . ARG A 1 125 ? 11.530 -21.346 -14.759 1.00 80.81 125 ARG A C 1
ATOM 973 O O . ARG A 1 125 ? 12.330 -22.077 -14.171 1.00 80.81 125 ARG A O 1
ATOM 980 N N . SER A 1 126 ? 11.038 -20.243 -14.191 1.00 78.81 126 SER A N 1
ATOM 981 C CA . SER A 1 126 ? 11.520 -19.698 -12.915 1.00 78.81 126 SER A CA 1
ATOM 982 C C . SER A 1 126 ? 10.988 -20.461 -11.698 1.00 78.81 126 SER A C 1
ATOM 984 O O . SER A 1 126 ? 11.486 -20.291 -10.590 1.00 78.81 126 SER A O 1
ATOM 986 N N . TRP A 1 127 ? 10.029 -21.374 -11.881 1.00 79.44 127 TRP A N 1
ATOM 987 C CA . TRP A 1 127 ? 9.470 -22.168 -10.781 1.00 79.44 127 TRP A CA 1
ATOM 988 C C . TRP A 1 127 ? 10.544 -22.939 -9.987 1.00 79.44 127 TRP A C 1
ATOM 990 O O . TRP A 1 127 ? 10.457 -23.054 -8.765 1.00 79.44 127 TRP A O 1
ATOM 1000 N N . ARG A 1 128 ? 11.615 -23.403 -10.653 1.00 75.88 128 ARG A N 1
ATOM 1001 C CA . ARG A 1 128 ? 12.726 -24.121 -10.002 1.00 75.88 128 ARG A CA 1
ATOM 1002 C C . ARG A 1 128 ? 13.557 -23.229 -9.077 1.00 75.88 128 ARG A C 1
ATOM 1004 O O . ARG A 1 128 ? 14.059 -23.713 -8.065 1.00 75.88 128 ARG A O 1
ATOM 1011 N N . THR A 1 129 ? 13.737 -21.952 -9.413 1.00 75.50 129 THR A N 1
ATOM 1012 C CA . THR A 1 129 ? 14.491 -21.007 -8.571 1.00 75.50 129 THR A CA 1
ATOM 1013 C C . THR A 1 129 ? 13.650 -20.511 -7.400 1.00 75.50 129 THR A C 1
ATOM 1015 O O . THR A 1 129 ? 14.200 -20.267 -6.325 1.00 75.50 129 THR A O 1
ATOM 1018 N N . TRP A 1 130 ? 12.326 -20.445 -7.568 1.00 80.06 130 TRP A N 1
ATOM 1019 C CA . TRP A 1 130 ? 11.381 -20.129 -6.494 1.00 80.06 130 TRP A CA 1
ATOM 1020 C C . TRP A 1 130 ? 11.341 -21.220 -5.426 1.00 80.06 130 TRP A C 1
ATOM 1022 O O . TRP A 1 130 ? 11.509 -20.913 -4.250 1.00 80.06 130 TRP A O 1
ATOM 1032 N N . LEU A 1 131 ? 11.222 -22.493 -5.828 1.00 75.94 131 LEU A N 1
ATOM 1033 C CA . LEU A 1 131 ? 11.240 -23.631 -4.894 1.00 75.94 131 LEU A CA 1
ATOM 1034 C C . LEU A 1 131 ? 12.535 -23.715 -4.075 1.00 75.94 131 LEU A C 1
ATOM 1036 O O . LEU A 1 131 ? 12.532 -24.215 -2.958 1.00 75.94 131 LEU A O 1
ATOM 1040 N N . ARG A 1 132 ? 13.646 -23.210 -4.621 1.00 78.62 132 ARG A N 1
ATOM 1041 C CA . ARG A 1 132 ? 14.948 -23.157 -3.939 1.00 78.62 132 ARG A CA 1
ATOM 1042 C C . ARG A 1 132 ? 15.125 -21.917 -3.056 1.00 78.62 132 ARG A C 1
ATOM 1044 O O . ARG A 1 132 ? 16.213 -21.724 -2.526 1.00 78.62 132 ARG A O 1
ATOM 1051 N N . GLY A 1 133 ? 14.132 -21.028 -2.968 1.00 72.75 133 GLY A N 1
ATOM 1052 C CA . GLY A 1 133 ? 14.179 -19.790 -2.177 1.00 72.75 133 GLY A CA 1
ATOM 1053 C C . GLY A 1 133 ? 15.160 -18.715 -2.672 1.00 72.75 133 GLY A C 1
ATOM 1054 O O . GLY A 1 133 ? 15.116 -17.582 -2.195 1.00 72.75 133 GLY A O 1
ATOM 1055 N N . ARG A 1 134 ? 16.014 -19.019 -3.661 1.00 69.81 134 ARG A N 1
ATOM 1056 C CA . ARG A 1 134 ? 17.058 -18.108 -4.165 1.00 69.81 134 ARG A CA 1
ATOM 1057 C C . ARG A 1 134 ? 16.488 -16.817 -4.738 1.00 69.81 134 ARG A C 1
ATOM 1059 O O . ARG A 1 134 ? 17.011 -15.751 -4.450 1.00 69.81 134 ARG A O 1
ATOM 1066 N N . ALA A 1 135 ? 15.372 -16.902 -5.462 1.00 71.31 135 ALA A N 1
ATOM 1067 C CA . ALA A 1 135 ? 14.740 -15.727 -6.059 1.00 71.31 135 ALA A CA 1
ATOM 1068 C C . ALA A 1 135 ? 14.243 -14.720 -5.007 1.00 71.31 135 ALA A C 1
ATOM 1070 O O . ALA A 1 135 ? 14.348 -13.514 -5.220 1.00 71.31 135 ALA A O 1
ATOM 1071 N N . LEU A 1 136 ? 13.726 -15.198 -3.868 1.00 75.25 136 LEU A N 1
ATOM 1072 C CA . LEU A 1 136 ? 13.318 -14.335 -2.756 1.00 75.25 136 LEU A CA 1
ATOM 1073 C C . LEU A 1 136 ? 14.536 -13.745 -2.046 1.00 75.25 136 LEU A C 1
ATOM 1075 O O . LEU A 1 136 ? 14.555 -12.549 -1.775 1.00 75.25 136 LEU A O 1
ATOM 1079 N N . HIS A 1 137 ? 15.563 -14.561 -1.798 1.00 76.56 137 HIS A N 1
ATOM 1080 C CA . HIS A 1 137 ? 16.803 -14.102 -1.179 1.00 76.56 137 HIS A CA 1
ATOM 1081 C C . HIS A 1 137 ? 17.480 -12.999 -2.007 1.00 76.56 137 HIS A C 1
ATOM 1083 O O . HIS A 1 137 ? 17.747 -11.925 -1.482 1.00 76.56 137 HIS A O 1
ATOM 1089 N N . GLU A 1 138 ? 17.678 -13.215 -3.309 1.00 72.81 138 GLU A N 1
ATOM 1090 C CA . GLU A 1 138 ? 18.243 -12.217 -4.233 1.00 72.81 138 GLU A CA 1
ATOM 1091 C C . GLU A 1 138 ? 17.370 -10.956 -4.326 1.00 72.81 138 GLU A C 1
ATOM 1093 O O . GLU A 1 138 ? 17.868 -9.830 -4.381 1.00 72.81 138 GLU A O 1
ATOM 1098 N N . SER A 1 139 ? 16.046 -11.133 -4.284 1.00 76.50 139 SER A N 1
ATOM 1099 C CA . SER A 1 139 ? 15.090 -10.024 -4.285 1.00 76.50 139 SER A CA 1
ATOM 1100 C C . SER A 1 139 ? 15.098 -9.217 -2.990 1.00 76.50 139 SER A C 1
ATOM 1102 O O . SER A 1 139 ? 14.658 -8.077 -3.019 1.00 76.50 139 SER A O 1
ATOM 1104 N N . LEU A 1 140 ? 15.567 -9.759 -1.864 1.00 84.12 140 LEU A N 1
ATOM 1105 C CA . LEU A 1 140 ? 15.588 -9.070 -0.567 1.00 84.12 140 LEU A CA 1
ATOM 1106 C C . LEU A 1 140 ? 16.997 -8.673 -0.112 1.00 84.12 140 LEU A C 1
ATOM 1108 O O . LEU A 1 140 ? 17.131 -7.838 0.780 1.00 84.12 140 LEU A O 1
ATOM 1112 N N . SER A 1 141 ? 18.044 -9.199 -0.749 1.00 83.44 141 SER A N 1
ATOM 1113 C CA . SER A 1 141 ? 19.441 -8.892 -0.425 1.00 83.44 141 SER A CA 1
ATOM 1114 C C . SER A 1 141 ? 19.894 -7.506 -0.898 1.00 83.44 141 SER A C 1
ATOM 1116 O O . SER A 1 141 ? 20.997 -7.075 -0.573 1.00 83.44 141 SER A O 1
ATOM 1118 N N . SER A 1 142 ? 19.067 -6.792 -1.669 1.00 87.44 142 SER A N 1
ATOM 1119 C CA . SER A 1 142 ? 19.359 -5.442 -2.157 1.00 87.44 142 SER A CA 1
ATOM 1120 C C . SER A 1 142 ? 18.468 -4.385 -1.501 1.00 87.44 142 SER A C 1
ATOM 1122 O O . SER A 1 142 ? 17.298 -4.624 -1.207 1.00 87.44 142 SER A O 1
ATOM 1124 N N . TRP A 1 143 ? 18.989 -3.162 -1.348 1.00 86.25 143 TRP A N 1
ATOM 1125 C CA . TRP A 1 143 ? 18.204 -2.017 -0.863 1.00 86.25 143 TRP A CA 1
ATOM 1126 C C . TRP A 1 143 ? 17.011 -1.684 -1.768 1.00 86.25 143 TRP A C 1
ATOM 1128 O O . TRP A 1 143 ? 15.966 -1.264 -1.278 1.00 86.25 143 TRP A O 1
ATOM 1138 N N . ILE A 1 144 ? 17.153 -1.898 -3.079 1.00 86.06 144 ILE A N 1
ATOM 1139 C CA . ILE A 1 144 ? 16.072 -1.730 -4.062 1.00 86.06 144 ILE A CA 1
ATOM 1140 C C . ILE A 1 144 ? 14.962 -2.746 -3.788 1.00 86.06 144 ILE A C 1
ATOM 1142 O O . ILE A 1 144 ? 13.788 -2.389 -3.725 1.00 86.06 144 ILE A O 1
ATOM 1146 N N . GLY A 1 145 ? 15.347 -4.001 -3.579 1.00 86.88 145 GLY A N 1
ATOM 1147 C CA . GLY A 1 145 ? 14.452 -5.088 -3.232 1.00 86.88 145 GLY A CA 1
ATOM 1148 C C . GLY A 1 145 ? 13.705 -4.868 -1.921 1.00 86.88 145 GLY A C 1
ATOM 1149 O O . GLY A 1 145 ? 12.476 -4.904 -1.885 1.00 86.88 145 GLY A O 1
ATOM 1150 N N . TRP A 1 146 ? 14.439 -4.530 -0.859 1.00 89.00 146 TRP A N 1
ATOM 1151 C CA . TRP A 1 146 ? 13.864 -4.202 0.446 1.00 89.00 146 TRP A CA 1
ATOM 1152 C C . TRP A 1 146 ? 12.870 -3.036 0.357 1.00 89.00 146 TRP A C 1
ATOM 1154 O O . TRP A 1 146 ? 11.764 -3.115 0.896 1.00 89.00 146 TRP A O 1
ATOM 1164 N N . ARG A 1 147 ? 13.216 -1.977 -0.391 1.00 89.69 147 ARG A N 1
ATOM 1165 C CA . ARG A 1 147 ? 12.306 -0.857 -0.671 1.00 89.69 147 ARG A CA 1
ATOM 1166 C C . ARG A 1 147 ? 11.034 -1.327 -1.379 1.00 89.69 147 ARG A C 1
ATOM 1168 O O . ARG A 1 147 ? 9.948 -0.956 -0.953 1.00 89.69 147 ARG A O 1
ATOM 1175 N N . ASN A 1 148 ? 11.164 -2.113 -2.446 1.00 90.06 148 ASN A N 1
ATOM 1176 C CA . ASN A 1 148 ? 10.044 -2.471 -3.320 1.00 90.06 148 ASN A CA 1
ATOM 1177 C C . ASN A 1 148 ? 9.094 -3.514 -2.703 1.00 90.06 148 ASN A C 1
ATOM 1179 O O . ASN A 1 148 ? 7.900 -3.492 -3.001 1.00 90.06 148 ASN A O 1
ATOM 1183 N N . TYR A 1 149 ? 9.604 -4.426 -1.872 1.00 91.44 149 TYR A N 1
ATOM 1184 C CA . TYR A 1 149 ? 8.827 -5.566 -1.366 1.00 91.44 149 TYR A CA 1
ATOM 1185 C C . TYR A 1 149 ? 8.465 -5.476 0.114 1.00 91.44 149 TYR A C 1
ATOM 1187 O O . TYR A 1 149 ? 7.555 -6.181 0.543 1.00 91.44 149 TYR A O 1
ATOM 1195 N N . ILE A 1 150 ? 9.145 -4.629 0.892 1.00 93.38 150 ILE A N 1
ATOM 1196 C CA . ILE A 1 150 ? 8.895 -4.489 2.331 1.00 93.38 150 ILE A CA 1
ATOM 1197 C C . ILE A 1 150 ? 8.539 -3.044 2.663 1.00 93.38 150 ILE A C 1
ATOM 1199 O O . ILE A 1 150 ? 7.415 -2.779 3.076 1.00 93.38 150 ILE A O 1
ATOM 1203 N N . ALA A 1 151 ? 9.471 -2.110 2.460 1.00 93.81 151 ALA A N 1
ATOM 1204 C CA . ALA A 1 151 ? 9.325 -0.740 2.948 1.00 93.81 151 ALA A CA 1
ATOM 1205 C C . ALA A 1 151 ? 8.139 -0.008 2.324 1.00 93.81 151 ALA A C 1
ATOM 1207 O O . ALA A 1 151 ? 7.309 0.513 3.056 1.00 93.81 151 ALA A O 1
ATOM 1208 N N . GLY A 1 152 ? 8.079 0.020 0.988 1.00 93.44 152 GLY A N 1
ATOM 1209 C CA . GLY A 1 152 ? 7.027 0.693 0.227 1.00 93.44 152 GLY A CA 1
ATOM 1210 C C . GLY A 1 152 ? 5.652 0.116 0.547 1.00 93.44 152 GLY A C 1
ATOM 1211 O O . GLY A 1 152 ? 4.823 0.846 1.081 1.00 93.44 152 GLY A O 1
ATOM 1212 N N . PRO A 1 153 ? 5.427 -1.200 0.348 1.00 96.56 153 PRO A N 1
ATOM 1213 C CA . PRO A 1 153 ? 4.163 -1.834 0.708 1.00 96.56 153 PRO A CA 1
ATOM 1214 C C . PRO A 1 153 ? 3.739 -1.557 2.153 1.00 96.56 153 PRO A C 1
ATOM 1216 O O . PRO A 1 153 ? 2.601 -1.172 2.397 1.00 96.56 153 PRO A O 1
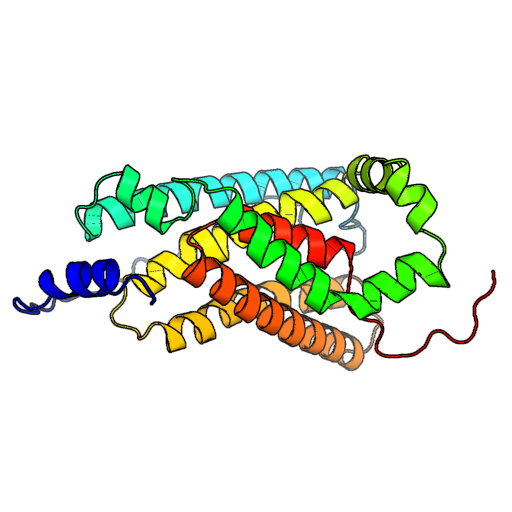ATOM 1219 N N . LEU A 1 154 ? 4.649 -1.689 3.122 1.00 97.44 154 LEU A N 1
ATOM 1220 C CA . LEU A 1 154 ? 4.314 -1.465 4.526 1.00 97.44 154 LEU A CA 1
ATOM 1221 C C . LEU A 1 154 ? 3.882 -0.021 4.800 1.00 97.44 154 LEU A C 1
ATOM 1223 O O . LEU A 1 154 ? 2.849 0.191 5.434 1.00 97.44 154 LEU A O 1
ATOM 1227 N N . THR A 1 155 ? 4.658 0.969 4.355 1.00 96.50 155 THR A N 1
ATOM 1228 C CA . THR A 1 155 ? 4.363 2.377 4.652 1.00 96.50 155 THR A CA 1
ATOM 1229 C C . THR A 1 155 ? 3.151 2.875 3.875 1.00 96.50 155 THR A C 1
ATOM 1231 O O . THR A 1 155 ? 2.326 3.599 4.430 1.00 96.50 155 THR A O 1
ATOM 1234 N N . GLU A 1 156 ? 2.983 2.452 2.625 1.00 96.81 156 GLU A N 1
ATOM 1235 C CA . GLU A 1 156 ? 1.832 2.823 1.807 1.00 96.81 156 GLU A CA 1
ATOM 1236 C C . GLU A 1 156 ? 0.533 2.224 2.360 1.00 96.81 156 GLU A C 1
ATOM 1238 O O . GLU A 1 156 ? -0.444 2.948 2.566 1.00 96.81 156 GLU A O 1
ATOM 1243 N N . GLU A 1 157 ? 0.503 0.929 2.680 1.00 98.19 157 GLU A N 1
ATOM 1244 C CA . GLU A 1 157 ? -0.688 0.323 3.283 1.00 98.19 157 GLU A CA 1
ATOM 1245 C C . GLU A 1 157 ? -0.981 0.886 4.679 1.00 98.19 157 GLU A C 1
ATOM 1247 O O . GLU A 1 157 ? -2.147 1.095 5.025 1.00 98.19 157 GLU A O 1
ATOM 1252 N N . LEU A 1 158 ? 0.052 1.193 5.471 1.00 98.38 158 LEU A N 1
ATOM 1253 C CA . LEU A 1 158 ? -0.120 1.861 6.759 1.00 98.38 158 LEU A CA 1
ATOM 1254 C C . LEU A 1 158 ? -0.852 3.198 6.573 1.00 98.38 158 LEU A C 1
ATOM 1256 O O . LEU A 1 158 ? -1.933 3.388 7.123 1.00 98.38 158 LEU A O 1
ATOM 1260 N N . ILE A 1 159 ? -0.321 4.103 5.752 1.00 97.50 159 ILE A N 1
ATOM 1261 C CA . ILE A 1 159 ? -0.907 5.438 5.581 1.00 97.50 159 ILE A CA 1
ATOM 1262 C C . ILE A 1 159 ? -2.300 5.369 4.945 1.00 97.50 159 ILE A C 1
ATOM 1264 O O . ILE A 1 159 ? -3.252 5.949 5.469 1.00 97.50 159 ILE A O 1
ATOM 1268 N N . PHE A 1 160 ? -2.453 4.663 3.826 1.00 97.44 160 PHE A N 1
ATOM 1269 C CA . PHE A 1 160 ? -3.680 4.751 3.033 1.00 97.44 160 PHE A CA 1
ATOM 1270 C C . PHE A 1 160 ? -4.781 3.794 3.502 1.00 97.44 160 PHE A C 1
ATOM 1272 O O . PHE A 1 160 ? -5.968 4.143 3.459 1.00 97.44 160 PHE A O 1
ATOM 1279 N N . ARG A 1 161 ? -4.423 2.585 3.942 1.00 97.62 161 ARG A N 1
ATOM 1280 C CA . ARG A 1 161 ? -5.399 1.577 4.378 1.00 97.62 161 ARG A CA 1
ATOM 1281 C C . ARG A 1 161 ? -5.586 1.607 5.887 1.00 97.62 161 ARG A C 1
ATOM 1283 O O . ARG A 1 161 ? -6.724 1.612 6.328 1.00 97.62 161 ARG A O 1
ATOM 1290 N N . SER A 1 162 ? -4.519 1.712 6.670 1.00 97.69 162 SER A N 1
ATOM 1291 C CA . SER A 1 162 ? -4.632 1.665 8.130 1.00 97.69 162 SER A CA 1
ATOM 1292 C C . SER A 1 162 ? -4.944 3.017 8.775 1.00 97.69 162 SER A C 1
ATOM 1294 O O . SER A 1 162 ? -5.643 3.019 9.776 1.00 97.69 162 SER A O 1
ATOM 1296 N N . LEU A 1 163 ? -4.532 4.160 8.212 1.00 97.75 163 LEU A N 1
ATOM 1297 C CA . LEU A 1 163 ? -4.865 5.481 8.780 1.00 97.75 163 LEU A CA 1
ATOM 1298 C C . LEU A 1 163 ? -6.012 6.172 8.025 1.00 97.75 163 LEU A C 1
ATOM 1300 O O . LEU A 1 163 ? -7.073 6.441 8.589 1.00 97.75 163 LEU A O 1
ATOM 1304 N N . LEU A 1 164 ? -5.824 6.438 6.728 1.00 96.94 164 LEU A N 1
ATOM 1305 C CA . LEU A 1 164 ? -6.741 7.264 5.935 1.00 96.94 164 LEU A CA 1
ATOM 1306 C C . LEU A 1 164 ? -8.131 6.634 5.780 1.00 96.94 164 LEU A C 1
ATOM 1308 O O . LEU A 1 164 ? -9.140 7.334 5.887 1.00 96.94 164 LEU A O 1
ATOM 1312 N N . THR A 1 165 ? -8.194 5.324 5.525 1.00 96.31 165 THR A N 1
ATOM 1313 C CA . THR A 1 165 ? -9.465 4.618 5.314 1.00 96.31 165 THR A CA 1
ATOM 1314 C C . THR A 1 165 ? -10.316 4.582 6.591 1.00 96.31 165 THR A C 1
ATOM 1316 O O . THR A 1 165 ? -11.460 5.024 6.518 1.00 96.31 165 THR A O 1
ATOM 1319 N N . PRO A 1 166 ? -9.802 4.171 7.766 1.00 95.31 166 PRO A N 1
ATOM 1320 C CA . PRO A 1 166 ? -10.484 4.327 9.048 1.00 95.31 166 PRO A CA 1
ATOM 1321 C C . PRO A 1 166 ? -11.023 5.718 9.334 1.00 95.31 166 PRO A C 1
ATOM 1323 O O . PRO A 1 166 ? -12.194 5.841 9.681 1.00 95.31 166 PRO A O 1
ATOM 1326 N N . LEU A 1 167 ? -10.218 6.764 9.127 1.00 95.38 167 LEU A N 1
ATOM 1327 C CA . LEU A 1 167 ? -10.678 8.139 9.327 1.00 95.38 167 LEU A CA 1
ATOM 1328 C C . LEU A 1 167 ? -11.885 8.466 8.438 1.00 95.38 167 LEU A C 1
ATOM 1330 O O . LEU A 1 167 ? -12.839 9.072 8.911 1.00 95.38 167 LEU A O 1
ATOM 1334 N N . HIS A 1 168 ? -11.898 8.001 7.185 1.00 94.81 168 HIS A N 1
ATOM 1335 C CA . HIS A 1 168 ? -13.056 8.165 6.300 1.00 94.81 168 HIS A CA 1
ATOM 1336 C C . HIS A 1 168 ? -14.257 7.308 6.716 1.00 94.81 168 HIS A C 1
ATOM 1338 O O . HIS A 1 168 ? -15.395 7.750 6.567 1.00 94.81 168 HIS A O 1
ATOM 1344 N N . LEU A 1 169 ? -14.035 6.100 7.242 1.00 92.94 169 LEU A N 1
ATOM 1345 C CA . LEU A 1 169 ? -15.104 5.229 7.746 1.00 92.94 169 LEU A CA 1
ATOM 1346 C C . LEU A 1 169 ? -15.794 5.792 8.996 1.00 92.94 169 LEU A C 1
ATOM 1348 O O . LEU A 1 169 ? -16.937 5.428 9.255 1.00 92.94 169 LEU A O 1
ATOM 1352 N N . LEU A 1 170 ? -15.122 6.669 9.747 1.00 92.50 170 LEU A N 1
ATOM 1353 C CA . LEU A 1 170 ? -15.700 7.385 10.888 1.00 92.50 170 LEU A CA 1
ATOM 1354 C C . LEU A 1 170 ? -16.521 8.618 10.476 1.00 92.50 170 LEU A C 1
ATOM 1356 O O . LEU A 1 170 ? -17.206 9.204 11.309 1.00 92.50 170 LEU A O 1
ATOM 1360 N N . THR A 1 171 ? -16.471 9.026 9.205 1.00 91.25 171 THR A N 1
ATOM 1361 C CA . THR A 1 171 ? -17.311 10.120 8.699 1.00 91.25 171 THR A CA 1
ATOM 1362 C C . THR A 1 171 ? -18.723 9.627 8.353 1.00 91.25 171 THR A C 1
ATOM 1364 O O . THR A 1 171 ? -18.925 8.432 8.137 1.00 91.25 171 THR A O 1
ATOM 1367 N N . PRO A 1 172 ? -19.705 10.531 8.173 1.00 88.19 172 PRO A N 1
ATOM 1368 C CA . PRO A 1 172 ? -21.037 10.173 7.672 1.00 88.19 172 PRO A CA 1
ATOM 1369 C C . PRO A 1 172 ? -21.071 9.657 6.219 1.00 88.19 172 PRO A C 1
ATOM 1371 O O . PRO A 1 172 ? -22.153 9.407 5.682 1.00 88.19 172 PRO A O 1
ATOM 1374 N N . LEU A 1 173 ? -19.924 9.538 5.534 1.00 89.19 173 LEU A N 1
ATOM 1375 C CA . LEU A 1 173 ? -19.883 9.065 4.155 1.00 89.19 173 LEU A CA 1
ATOM 1376 C C . LEU A 1 173 ? -20.251 7.572 4.067 1.00 89.19 173 LEU A C 1
ATOM 1378 O O . LEU A 1 173 ? -19.714 6.749 4.807 1.00 89.19 173 LEU A O 1
ATOM 1382 N N . PRO A 1 174 ? -21.111 7.178 3.109 1.00 91.38 174 PRO A N 1
ATOM 1383 C CA . PRO A 1 174 ? -21.394 5.772 2.852 1.00 91.38 174 PRO A CA 1
ATOM 1384 C C . PRO A 1 174 ? -20.123 4.979 2.522 1.00 91.38 174 PRO A C 1
ATOM 1386 O O . PRO A 1 174 ? -19.308 5.419 1.709 1.00 91.38 174 PRO A O 1
ATOM 1389 N N . VAL A 1 175 ? -20.015 3.756 3.051 1.00 89.38 175 VAL A N 1
ATOM 1390 C CA . VAL A 1 175 ? -18.870 2.853 2.8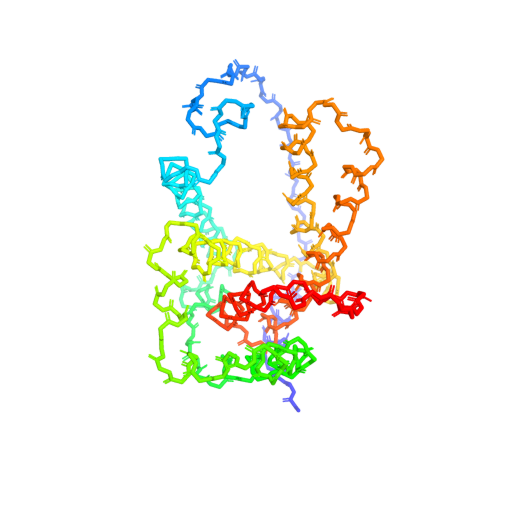19 1.00 89.38 175 VAL A CA 1
ATOM 1391 C C . VAL A 1 175 ? -18.501 2.705 1.333 1.00 89.38 175 VAL A C 1
ATOM 1393 O O . VAL A 1 175 ? -17.312 2.805 1.031 1.00 89.38 175 VAL A O 1
ATOM 1396 N N . PRO A 1 176 ? -19.444 2.544 0.376 1.00 91.38 176 PRO A N 1
ATOM 1397 C CA . PRO A 1 176 ? -19.085 2.471 -1.041 1.00 91.38 176 PRO A CA 1
ATOM 1398 C C . PRO A 1 176 ? -18.356 3.721 -1.548 1.00 91.38 176 PRO A C 1
ATOM 1400 O O . PRO A 1 176 ? -17.425 3.605 -2.340 1.00 91.38 176 PRO A O 1
ATOM 1403 N N . ARG A 1 177 ? -18.722 4.915 -1.060 1.00 91.50 177 ARG A N 1
ATOM 1404 C CA . ARG A 1 177 ? -18.029 6.159 -1.424 1.00 91.50 177 ARG A CA 1
ATOM 1405 C C . ARG A 1 177 ? -16.628 6.204 -0.831 1.00 91.50 177 ARG A C 1
ATOM 1407 O O . ARG A 1 177 ? -15.707 6.582 -1.539 1.00 91.50 177 ARG A O 1
ATOM 1414 N N . THR A 1 178 ? -16.449 5.766 0.414 1.00 90.31 178 THR A N 1
ATOM 1415 C CA . THR A 1 178 ? -15.119 5.649 1.034 1.00 90.31 178 THR A CA 1
ATOM 1416 C C . THR A 1 178 ? -14.218 4.699 0.249 1.00 90.31 178 THR A C 1
ATOM 1418 O O . THR A 1 178 ? -13.082 5.054 -0.058 1.00 90.31 178 THR A O 1
ATOM 1421 N N . VAL A 1 179 ? -14.742 3.532 -0.145 1.00 90.19 179 VAL A N 1
ATOM 1422 C CA . VAL A 1 179 ? -14.008 2.550 -0.958 1.00 90.19 179 VAL A CA 1
ATOM 1423 C C . VAL A 1 179 ? -13.598 3.136 -2.307 1.00 90.19 179 VAL A C 1
ATOM 1425 O O . VAL A 1 179 ? -12.502 2.838 -2.762 1.00 90.19 179 VAL A O 1
ATOM 1428 N N . LEU A 1 180 ? -14.425 3.984 -2.926 1.00 91.12 180 LEU A N 1
ATOM 1429 C CA . LEU A 1 180 ? -14.100 4.631 -4.199 1.00 91.12 180 LEU A CA 1
ATOM 1430 C C . LEU A 1 180 ? -13.139 5.821 -4.053 1.00 91.12 180 LEU A C 1
ATOM 1432 O O . LEU A 1 180 ? -12.281 6.010 -4.914 1.00 91.12 180 LEU A O 1
ATOM 1436 N N . LEU A 1 181 ? -13.273 6.606 -2.982 1.00 94.00 181 LEU A N 1
ATOM 1437 C CA . LEU A 1 181 ? -12.557 7.867 -2.789 1.00 94.00 181 LEU A CA 1
ATOM 1438 C C . LEU A 1 181 ? -11.127 7.673 -2.277 1.00 94.00 181 LEU A C 1
ATOM 1440 O O . LEU A 1 181 ? -10.205 8.275 -2.823 1.00 94.00 181 LEU A O 1
ATOM 1444 N N . THR A 1 182 ? -10.908 6.849 -1.245 1.00 94.31 182 THR A N 1
ATOM 1445 C CA . THR A 1 182 ? -9.568 6.748 -0.633 1.00 94.31 182 THR A CA 1
ATOM 1446 C C . THR A 1 182 ? -8.481 6.254 -1.600 1.00 94.31 182 THR A C 1
ATOM 1448 O O . THR A 1 182 ? -7.353 6.753 -1.533 1.00 94.31 182 THR A O 1
ATOM 1451 N N . PRO A 1 183 ? -8.787 5.377 -2.575 1.00 94.69 183 PRO A N 1
ATOM 1452 C CA . PRO A 1 183 ? -7.835 4.975 -3.612 1.00 94.69 183 PRO A CA 1
ATOM 1453 C C . PRO A 1 183 ? -7.478 6.061 -4.625 1.00 94.69 183 PRO A C 1
ATOM 1455 O O . PRO A 1 183 ? -6.416 5.982 -5.243 1.00 94.69 183 PRO A O 1
ATOM 1458 N N . LEU A 1 184 ? -8.310 7.095 -4.782 1.00 94.62 184 LEU A N 1
ATOM 1459 C CA . LEU A 1 184 ? -7.954 8.250 -5.608 1.00 94.62 184 LEU A CA 1
ATOM 1460 C C . LEU A 1 184 ? -6.820 9.044 -4.960 1.00 94.62 184 LEU A C 1
ATOM 1462 O O . LEU A 1 184 ? -5.877 9.398 -5.657 1.00 94.62 184 LEU A O 1
ATOM 1466 N N . TYR A 1 185 ? -6.831 9.240 -3.634 1.00 94.00 185 TYR A N 1
ATOM 1467 C CA . TYR A 1 185 ? -5.702 9.869 -2.933 1.00 94.00 185 TYR A CA 1
ATOM 1468 C C . TYR A 1 185 ? -4.409 9.068 -3.105 1.00 94.00 185 TYR A C 1
ATOM 1470 O O . TYR A 1 185 ? -3.350 9.648 -3.336 1.00 94.00 185 TYR A O 1
ATOM 1478 N N . PHE A 1 186 ? -4.504 7.737 -3.054 1.00 93.81 186 PHE A N 1
ATOM 1479 C CA . PHE A 1 186 ? -3.372 6.849 -3.317 1.00 93.81 186 PHE A CA 1
ATOM 1480 C C . PHE A 1 186 ? -2.840 6.995 -4.751 1.00 93.81 186 PHE A C 1
ATOM 1482 O O . PHE A 1 186 ? -1.629 7.101 -4.954 1.00 93.81 186 PHE A O 1
ATOM 1489 N N . GLY A 1 187 ? -3.733 7.067 -5.741 1.00 91.56 187 GLY A N 1
ATOM 1490 C CA . GLY A 1 187 ? -3.363 7.317 -7.134 1.00 91.56 187 GLY A CA 1
ATOM 1491 C C . GLY A 1 187 ? -2.709 8.684 -7.334 1.00 91.56 187 GLY A C 1
ATOM 1492 O O . GLY A 1 187 ? -1.625 8.771 -7.912 1.00 91.56 187 GLY A O 1
ATOM 1493 N N . ILE A 1 188 ? -3.319 9.751 -6.804 1.00 92.38 188 ILE A N 1
ATOM 1494 C CA . ILE A 1 188 ? -2.807 11.129 -6.891 1.00 92.38 188 ILE A CA 1
ATOM 1495 C C . ILE A 1 188 ? -1.418 11.221 -6.263 1.00 92.38 188 ILE A C 1
ATOM 1497 O O . ILE A 1 188 ? -0.522 11.837 -6.840 1.00 92.38 188 ILE A O 1
ATOM 1501 N N . ALA A 1 189 ? -1.204 10.556 -5.124 1.00 90.50 189 ALA A N 1
ATOM 1502 C CA . ALA A 1 189 ? 0.095 10.528 -4.470 1.00 90.50 189 ALA A CA 1
ATOM 1503 C C . ALA A 1 189 ? 1.202 9.995 -5.388 1.00 90.50 189 ALA A C 1
ATOM 1505 O O . ALA A 1 189 ? 2.340 10.395 -5.206 1.00 90.50 189 ALA A O 1
ATOM 1506 N N . HIS A 1 190 ? 0.899 9.179 -6.404 1.00 90.06 190 HIS A N 1
ATOM 1507 C CA . HIS A 1 190 ? 1.870 8.661 -7.376 1.00 90.06 190 HIS A CA 1
ATOM 1508 C C . HIS A 1 190 ? 2.105 9.568 -8.591 1.00 90.06 190 HIS A C 1
ATOM 1510 O O . HIS A 1 190 ? 3.066 9.350 -9.330 1.00 90.06 190 HIS A O 1
ATOM 1516 N N . VAL A 1 191 ? 1.302 10.619 -8.783 1.00 88.06 191 VAL A N 1
ATOM 1517 C CA . VAL A 1 191 ? 1.504 11.602 -9.865 1.00 88.06 191 VAL A CA 1
ATOM 1518 C C . VAL A 1 191 ? 2.842 12.332 -9.707 1.00 88.06 191 VAL A C 1
ATOM 1520 O O . VAL A 1 191 ? 3.424 12.766 -10.695 1.00 88.06 191 VAL A O 1
ATOM 1523 N N . HIS A 1 192 ? 3.424 12.373 -8.501 1.00 85.06 192 HIS A N 1
ATOM 1524 C CA . HIS A 1 192 ? 4.777 12.905 -8.296 1.00 85.06 192 HIS A CA 1
ATOM 1525 C C . HIS A 1 192 ? 5.854 12.199 -9.147 1.00 85.06 192 HIS A C 1
ATOM 1527 O O . HIS A 1 192 ? 6.900 12.790 -9.421 1.00 85.06 192 HIS A O 1
ATOM 1533 N N . HIS A 1 193 ? 5.618 10.965 -9.614 1.00 84.69 193 HIS A N 1
ATOM 1534 C CA . HIS A 1 193 ? 6.531 10.293 -10.538 1.00 84.69 193 HIS A CA 1
ATOM 1535 C C . HIS A 1 193 ? 6.588 10.949 -11.916 1.00 84.69 193 HIS A C 1
ATOM 1537 O O . HIS A 1 193 ? 7.622 10.842 -12.571 1.00 84.69 193 HIS A O 1
ATOM 1543 N N . PHE A 1 194 ? 5.533 11.649 -12.344 1.00 87.12 194 PHE A N 1
ATOM 1544 C CA . PHE A 1 194 ? 5.587 12.497 -13.534 1.00 87.12 194 PHE A CA 1
ATOM 1545 C C . PHE A 1 194 ? 6.673 13.557 -13.374 1.00 87.12 194 PHE A C 1
ATOM 1547 O O . PHE A 1 194 ? 7.580 13.635 -14.195 1.00 87.12 194 PHE A O 1
ATOM 1554 N N . TYR A 1 195 ? 6.628 14.293 -12.260 1.00 85.12 195 TYR A N 1
ATOM 1555 C CA . TYR A 1 195 ? 7.608 15.324 -11.934 1.00 85.12 195 TYR A CA 1
ATOM 1556 C C . TYR A 1 195 ? 9.033 14.755 -11.831 1.00 85.12 195 TYR A C 1
ATOM 1558 O O . TYR A 1 195 ? 9.961 15.294 -12.435 1.00 85.12 195 TYR A O 1
ATOM 1566 N N . GLU A 1 196 ? 9.219 13.631 -11.126 1.00 83.44 196 GLU A N 1
ATOM 1567 C CA . GLU A 1 196 ? 10.527 12.960 -11.026 1.00 83.44 196 GLU A CA 1
ATOM 1568 C C . GLU A 1 196 ? 11.046 12.522 -12.409 1.00 83.44 196 GLU A C 1
ATOM 1570 O O . GLU A 1 196 ? 12.231 12.685 -12.709 1.00 83.44 196 GLU A O 1
ATOM 1575 N N . TYR A 1 197 ? 10.168 12.018 -13.280 1.00 85.00 197 TYR A N 1
ATOM 1576 C CA . TYR A 1 197 ? 10.525 11.594 -14.632 1.00 85.00 197 TYR A CA 1
ATOM 1577 C C . TYR A 1 197 ? 10.925 12.777 -15.521 1.00 85.00 197 TYR A C 1
ATOM 1579 O O . TYR A 1 197 ? 11.988 12.736 -16.138 1.00 85.00 197 TYR A O 1
ATOM 1587 N N . THR A 1 198 ? 10.133 13.853 -15.540 1.00 86.25 198 THR A N 1
ATOM 1588 C CA . THR A 1 198 ? 10.428 15.045 -16.353 1.00 86.25 198 THR A CA 1
ATOM 1589 C C . THR A 1 198 ? 11.726 15.728 -15.932 1.00 86.25 198 THR A C 1
ATOM 1591 O O . THR A 1 198 ? 12.457 16.224 -16.783 1.00 86.25 198 THR A O 1
ATOM 1594 N N . LEU A 1 199 ? 12.055 15.712 -14.635 1.00 84.88 199 LEU A N 1
ATOM 1595 C CA . LEU A 1 199 ? 13.318 16.263 -14.135 1.00 84.88 199 LEU A CA 1
ATOM 1596 C C . LEU A 1 199 ? 14.539 15.420 -14.514 1.00 84.88 199 LEU A C 1
ATOM 1598 O O . LEU A 1 199 ? 15.613 15.962 -14.754 1.00 84.88 199 LEU A O 1
ATOM 1602 N N . THR A 1 200 ? 14.395 14.096 -14.514 1.00 81.44 200 THR A N 1
ATOM 1603 C CA . THR A 1 200 ? 15.507 13.170 -14.782 1.00 81.44 200 THR A CA 1
ATOM 1604 C C . THR A 1 200 ? 15.725 12.924 -16.274 1.00 81.44 200 THR A C 1
ATOM 1606 O O . THR A 1 200 ? 16.823 12.542 -16.667 1.00 81.44 200 THR A O 1
ATOM 1609 N N . HIS A 1 201 ? 14.711 13.179 -17.107 1.00 83.12 201 HIS A N 1
ATOM 1610 C CA . HIS A 1 201 ? 14.741 12.962 -18.554 1.00 83.12 201 HIS A CA 1
ATOM 1611 C C . HIS A 1 201 ? 14.346 14.238 -19.323 1.00 83.12 201 HIS A C 1
ATOM 1613 O O . HIS A 1 201 ? 13.342 14.236 -20.042 1.00 83.12 201 HIS A O 1
ATOM 1619 N N . PRO A 1 202 ? 15.132 15.329 -19.224 1.00 83.06 202 PRO A N 1
ATOM 1620 C CA . PRO A 1 202 ? 14.765 16.639 -19.777 1.00 83.06 202 PRO A CA 1
ATOM 1621 C C . PRO A 1 202 ? 14.599 16.645 -21.305 1.00 83.06 202 PRO A C 1
ATOM 1623 O O . PRO A 1 202 ? 13.907 17.499 -21.846 1.00 83.06 202 PRO A O 1
ATOM 1626 N N . HIS A 1 203 ? 15.204 15.683 -22.007 1.00 86.19 203 HIS A N 1
ATOM 1627 C CA . HIS A 1 203 ? 15.119 15.553 -23.465 1.00 86.19 203 HIS A CA 1
ATOM 1628 C C . HIS A 1 203 ? 13.944 14.689 -23.945 1.00 86.19 203 HIS A C 1
ATOM 1630 O O . HIS A 1 203 ? 13.754 14.533 -25.150 1.00 86.19 203 HIS A O 1
ATOM 1636 N N . THR A 1 204 ? 13.164 14.093 -23.036 1.00 84.62 204 THR A N 1
ATOM 1637 C CA . THR A 1 204 ? 11.991 13.305 -23.436 1.00 84.62 204 THR A CA 1
ATOM 1638 C C . THR A 1 204 ? 10.792 14.217 -23.701 1.00 84.62 204 THR A C 1
ATOM 1640 O O . THR A 1 204 ? 10.506 15.089 -22.880 1.00 84.62 204 THR A O 1
ATOM 1643 N N . PRO A 1 205 ? 10.058 14.030 -24.817 1.00 89.56 205 PRO A N 1
ATOM 1644 C CA . PRO A 1 205 ? 8.828 14.775 -25.054 1.00 89.56 205 PRO A CA 1
ATOM 1645 C C . PRO A 1 205 ? 7.825 14.575 -23.908 1.00 89.56 205 PRO A C 1
ATOM 1647 O O . PRO A 1 205 ? 7.755 13.502 -23.303 1.00 89.56 205 PRO A O 1
ATOM 1650 N N . LEU A 1 206 ? 7.004 15.594 -23.636 1.00 89.75 206 LEU A N 1
ATOM 1651 C CA . LEU A 1 206 ? 6.047 15.569 -22.522 1.00 89.75 206 LEU A CA 1
ATOM 1652 C C . LEU A 1 206 ? 4.982 14.474 -22.664 1.00 89.75 206 LEU A C 1
ATOM 1654 O O . LEU A 1 206 ? 4.527 13.926 -21.663 1.00 89.75 206 LEU A O 1
ATOM 1658 N N . LEU A 1 207 ? 4.593 14.134 -23.895 1.00 90.69 207 LEU A N 1
ATOM 1659 C CA . LEU A 1 207 ? 3.518 13.177 -24.153 1.00 90.69 207 LEU A CA 1
ATOM 1660 C C . LEU A 1 207 ? 3.822 11.768 -23.587 1.00 90.69 207 LEU A C 1
ATOM 1662 O O . LEU A 1 207 ? 3.007 11.270 -22.812 1.00 90.69 207 LEU A O 1
ATOM 1666 N N . PRO A 1 208 ? 4.980 11.131 -23.863 1.00 88.00 208 PRO A N 1
ATOM 1667 C CA . PRO A 1 208 ? 5.383 9.887 -23.199 1.00 88.00 208 PRO A CA 1
ATOM 1668 C C . PRO A 1 208 ? 5.387 9.950 -21.665 1.00 88.00 208 PRO A C 1
ATOM 1670 O O . PRO A 1 208 ? 4.931 9.008 -21.012 1.00 88.00 208 PRO A O 1
ATOM 1673 N N . ALA A 1 209 ? 5.872 11.051 -21.081 1.00 87.75 209 ALA A N 1
ATOM 1674 C CA . ALA A 1 209 ? 5.879 11.240 -19.630 1.00 87.75 209 ALA A CA 1
ATOM 1675 C C . ALA A 1 209 ? 4.448 11.285 -19.067 1.00 87.75 209 ALA A C 1
ATOM 1677 O O . ALA A 1 209 ? 4.150 10.642 -18.056 1.00 87.75 209 ALA A O 1
ATOM 1678 N N . LEU A 1 210 ? 3.548 11.990 -19.759 1.00 90.38 210 LEU A N 1
ATOM 1679 C CA . LEU A 1 210 ? 2.141 12.106 -19.393 1.00 90.38 210 LEU A CA 1
ATOM 1680 C C . LEU A 1 210 ? 1.427 10.754 -19.486 1.00 90.38 210 LEU A C 1
ATOM 1682 O O . LEU A 1 210 ? 0.789 10.339 -18.522 1.00 90.38 210 LEU A O 1
ATOM 1686 N N . VAL A 1 211 ? 1.578 10.037 -20.603 1.00 90.62 211 VAL A N 1
ATOM 1687 C CA . VAL A 1 211 ? 0.979 8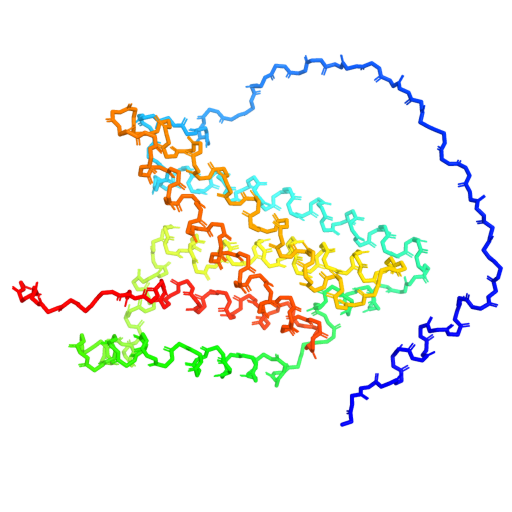.704 -20.796 1.00 90.62 211 VAL A CA 1
ATOM 1688 C C . VAL A 1 211 ? 1.448 7.742 -19.708 1.00 90.62 211 VAL A C 1
ATOM 1690 O O . VAL A 1 211 ? 0.628 7.056 -19.098 1.00 90.62 211 VAL A O 1
ATOM 1693 N N . ARG A 1 212 ? 2.751 7.734 -19.397 1.00 88.62 212 ARG A N 1
ATOM 1694 C CA . ARG A 1 212 ? 3.306 6.933 -18.299 1.00 88.62 212 ARG A CA 1
ATOM 1695 C C . ARG A 1 212 ? 2.635 7.271 -16.966 1.00 88.62 212 ARG A C 1
ATOM 1697 O O . ARG A 1 212 ? 2.247 6.358 -16.241 1.00 88.62 212 ARG A O 1
ATOM 1704 N N . SER A 1 213 ? 2.487 8.558 -16.651 1.00 90.38 213 SER A N 1
ATOM 1705 C CA . SER A 1 213 ? 1.842 8.993 -15.408 1.00 90.38 213 SER A CA 1
ATOM 1706 C C . SER A 1 213 ? 0.361 8.628 -15.353 1.00 90.38 213 SER A C 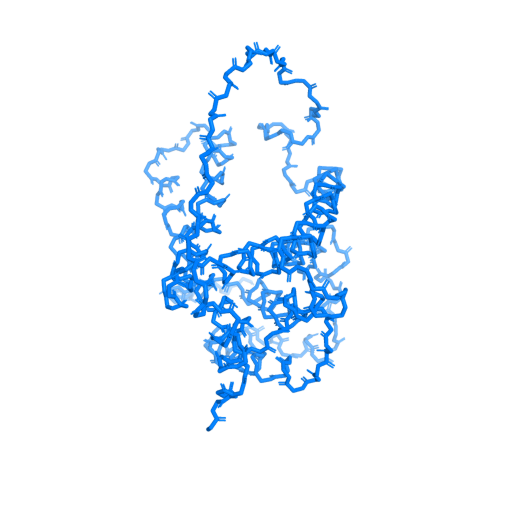1
ATOM 1708 O O . SER A 1 213 ? -0.116 8.242 -14.291 1.00 90.38 213 SER A O 1
ATOM 1710 N N . LEU A 1 214 ? -0.367 8.723 -16.468 1.00 91.81 214 LEU A N 1
ATOM 1711 C CA . LEU A 1 214 ? -1.785 8.359 -16.542 1.00 91.81 214 LEU A CA 1
ATOM 1712 C C . LEU A 1 214 ? -1.993 6.856 -16.356 1.00 91.81 214 LEU A C 1
ATOM 1714 O O . LEU A 1 214 ? -2.849 6.450 -15.574 1.00 91.81 214 LEU A O 1
ATOM 1718 N N . VAL A 1 215 ? -1.178 6.030 -17.019 1.00 91.12 215 VAL A N 1
ATOM 1719 C CA . VAL A 1 215 ? -1.205 4.572 -16.836 1.00 91.12 215 VAL A CA 1
ATOM 1720 C C . VAL A 1 215 ? -0.870 4.215 -15.392 1.00 91.12 215 VAL A C 1
ATOM 1722 O O . VAL A 1 215 ? -1.555 3.390 -14.788 1.00 91.12 215 VAL A O 1
ATOM 1725 N N . GLN A 1 216 ? 0.148 4.860 -14.817 1.00 90.50 216 GLN A N 1
ATOM 1726 C CA . GLN A 1 216 ? 0.526 4.624 -13.431 1.00 90.50 216 GLN A CA 1
ATOM 1727 C C . GLN A 1 216 ? -0.587 5.036 -12.465 1.00 90.50 216 GLN A C 1
ATOM 1729 O O . GLN A 1 216 ? -0.923 4.243 -11.597 1.00 90.50 216 GLN A O 1
ATOM 1734 N N . PHE A 1 217 ? -1.191 6.212 -12.647 1.00 92.12 217 PHE A N 1
ATOM 1735 C CA . PHE A 1 217 ? -2.332 6.683 -11.861 1.00 92.12 217 PHE A CA 1
ATOM 1736 C C . PHE A 1 217 ? -3.522 5.719 -11.943 1.00 92.12 217 PHE A C 1
ATOM 1738 O O . PHE A 1 217 ? -4.039 5.288 -10.917 1.00 92.12 217 PHE A O 1
ATOM 1745 N N . ALA A 1 218 ? -3.927 5.327 -13.153 1.00 92.06 218 ALA A N 1
ATOM 1746 C CA . ALA A 1 218 ? -5.048 4.412 -13.345 1.00 92.06 218 ALA A CA 1
ATOM 1747 C C . ALA A 1 218 ? -4.787 3.059 -12.669 1.00 92.06 218 ALA A C 1
ATOM 1749 O O . ALA A 1 218 ? -5.645 2.542 -11.952 1.00 92.06 218 ALA A O 1
ATOM 1750 N N . TYR A 1 219 ? -3.585 2.504 -12.846 1.00 90.44 219 TYR A N 1
ATOM 1751 C CA . TYR A 1 219 ? -3.212 1.232 -12.238 1.00 90.44 219 TYR A CA 1
ATOM 1752 C C . TYR A 1 219 ? -3.159 1.308 -10.708 1.00 90.44 219 TYR A C 1
ATOM 1754 O O . TYR A 1 219 ? -3.704 0.433 -10.033 1.00 90.44 219 TYR A O 1
ATOM 1762 N N . THR A 1 220 ? -2.540 2.348 -10.143 1.00 92.56 220 THR A N 1
ATOM 1763 C CA . THR A 1 220 ? -2.450 2.502 -8.685 1.00 92.56 220 THR A CA 1
ATOM 1764 C C . THR A 1 220 ? -3.817 2.764 -8.065 1.00 92.56 220 THR A C 1
ATOM 1766 O O . THR A 1 220 ? -4.099 2.215 -7.002 1.00 92.56 220 THR A O 1
ATOM 1769 N N . THR A 1 221 ? -4.708 3.505 -8.730 1.00 94.94 221 THR A N 1
ATOM 1770 C CA . THR A 1 221 ? -6.103 3.664 -8.292 1.00 94.94 221 THR A CA 1
ATOM 1771 C C . THR A 1 221 ? -6.866 2.339 -8.321 1.00 94.94 221 THR A C 1
ATOM 1773 O O . THR A 1 221 ? -7.506 2.002 -7.324 1.00 94.94 221 THR A O 1
ATOM 1776 N N . LEU A 1 222 ? -6.763 1.553 -9.400 1.00 94.38 222 LEU A N 1
ATOM 1777 C CA . LEU A 1 222 ? -7.396 0.228 -9.491 1.00 94.38 222 LEU A CA 1
ATOM 1778 C C . LEU A 1 222 ? -6.901 -0.712 -8.384 1.00 94.38 222 LEU A C 1
ATOM 1780 O O . LEU A 1 222 ? -7.704 -1.347 -7.696 1.00 94.38 222 LEU A O 1
ATOM 1784 N N . PHE A 1 223 ? -5.583 -0.763 -8.172 1.00 94.88 223 PHE A N 1
ATOM 1785 C CA . PHE A 1 223 ? -4.995 -1.513 -7.065 1.00 94.88 223 PHE A CA 1
ATOM 1786 C C . PHE A 1 223 ? -5.497 -0.998 -5.712 1.00 94.88 223 PHE A C 1
ATOM 1788 O O . PHE A 1 223 ? -5.848 -1.791 -4.842 1.00 94.88 223 PHE A O 1
ATOM 1795 N N . GLY A 1 224 ? -5.587 0.319 -5.535 1.00 96.25 224 GLY A N 1
ATOM 1796 C CA . GLY A 1 224 ? -6.107 0.913 -4.314 1.00 96.25 224 GLY A CA 1
ATOM 1797 C C . GLY A 1 224 ? -7.565 0.521 -4.046 1.00 96.25 224 GLY A C 1
ATOM 1798 O O . GLY A 1 224 ? -7.889 0.223 -2.900 1.00 96.25 224 GLY A O 1
ATOM 1799 N N . TRP A 1 225 ? -8.436 0.445 -5.064 1.00 95.94 225 TRP A N 1
ATOM 1800 C CA . TRP A 1 225 ? -9.808 -0.066 -4.898 1.00 95.94 225 TRP A CA 1
ATOM 1801 C C . TRP A 1 225 ? -9.809 -1.511 -4.408 1.00 95.94 225 TRP A C 1
ATOM 1803 O O . TRP A 1 225 ? -10.528 -1.834 -3.461 1.00 95.94 225 TRP A O 1
ATOM 1813 N N . TYR A 1 226 ? -8.964 -2.360 -4.995 1.00 95.50 226 TYR A N 1
ATOM 1814 C CA . TYR A 1 226 ? -8.787 -3.735 -4.537 1.00 95.50 226 TYR A CA 1
ATOM 1815 C C . TYR A 1 226 ? -8.292 -3.802 -3.082 1.00 95.50 226 TYR A C 1
ATOM 1817 O O . TYR A 1 226 ? -8.908 -4.474 -2.252 1.00 95.50 226 TYR A O 1
ATOM 1825 N N . ALA A 1 227 ? -7.226 -3.073 -2.745 1.00 97.19 227 ALA A N 1
ATOM 1826 C CA . ALA A 1 227 ? -6.637 -3.063 -1.408 1.00 97.19 227 ALA A CA 1
ATOM 1827 C C . ALA A 1 227 ? -7.618 -2.528 -0.354 1.00 97.19 227 ALA A C 1
ATOM 1829 O O . ALA A 1 227 ? -7.789 -3.144 0.697 1.00 97.19 227 ALA A O 1
ATOM 1830 N N . THR A 1 228 ? -8.330 -1.434 -0.642 1.00 96.94 228 THR A N 1
ATOM 1831 C CA . THR A 1 228 ? -9.351 -0.886 0.260 1.00 96.94 228 THR A CA 1
ATOM 1832 C C . THR A 1 228 ? -10.529 -1.846 0.418 1.00 96.94 228 THR A C 1
ATOM 1834 O O . THR A 1 228 ? -11.003 -2.037 1.538 1.00 96.94 228 THR A O 1
ATOM 1837 N N . PHE A 1 229 ? -10.974 -2.513 -0.652 1.00 94.69 229 PHE A N 1
ATOM 1838 C CA . PHE A 1 229 ? -11.983 -3.569 -0.548 1.00 94.69 229 PHE A CA 1
ATOM 1839 C C . PHE A 1 229 ? -11.511 -4.698 0.376 1.00 94.69 229 PHE A C 1
ATOM 1841 O O . PHE A 1 229 ? -12.215 -5.041 1.326 1.00 94.69 229 PHE A O 1
ATOM 1848 N N . VAL A 1 230 ? -10.309 -5.239 0.160 1.00 95.38 230 VAL A N 1
ATOM 1849 C CA . VAL A 1 230 ? -9.734 -6.281 1.022 1.00 95.38 230 VAL A CA 1
ATOM 1850 C C . VAL A 1 230 ? -9.659 -5.802 2.472 1.00 95.38 230 VAL A C 1
ATOM 1852 O O . VAL A 1 230 ? -10.121 -6.515 3.368 1.00 95.38 230 VAL A O 1
ATOM 1855 N N . PHE A 1 231 ? -9.151 -4.592 2.714 1.00 97.12 231 PHE A N 1
ATOM 1856 C CA . PHE A 1 231 ? -9.019 -4.026 4.054 1.00 97.12 231 PHE A CA 1
ATOM 1857 C C . PHE A 1 231 ? -10.376 -3.907 4.753 1.00 97.12 231 PHE A C 1
ATOM 1859 O O . PHE A 1 231 ? -10.540 -4.429 5.850 1.00 97.12 231 PHE A O 1
ATOM 1866 N N . VAL A 1 232 ? -11.387 -3.322 4.104 1.00 94.56 232 VAL A N 1
ATOM 1867 C CA . VAL A 1 232 ? -12.735 -3.163 4.681 1.00 94.56 232 VAL A CA 1
ATOM 1868 C C . VAL A 1 232 ? -13.407 -4.516 4.943 1.00 94.56 232 VAL A C 1
ATOM 1870 O O . VAL A 1 232 ? -14.174 -4.663 5.895 1.00 94.56 232 VAL A O 1
ATOM 1873 N N . ARG A 1 233 ? -13.136 -5.536 4.120 1.00 93.56 233 ARG A N 1
ATOM 1874 C CA . ARG A 1 233 ? -13.723 -6.875 4.294 1.00 93.56 233 ARG A CA 1
ATOM 1875 C C . ARG A 1 233 ? -13.034 -7.714 5.367 1.00 93.56 233 ARG A C 1
ATOM 1877 O O . ARG A 1 233 ? -13.691 -8.587 5.935 1.00 93.56 233 ARG A O 1
ATOM 1884 N N . THR A 1 234 ? -11.749 -7.484 5.620 1.00 94.56 234 THR A N 1
ATOM 1885 C CA . THR A 1 234 ? -10.928 -8.334 6.499 1.00 94.56 234 THR A CA 1
ATOM 1886 C C . THR A 1 234 ? -10.485 -7.665 7.792 1.00 94.56 234 THR A C 1
ATOM 1888 O O . THR A 1 234 ? -10.186 -8.377 8.748 1.00 94.56 234 THR A O 1
ATOM 1891 N N . GLY A 1 235 ? -10.423 -6.333 7.826 1.00 95.31 235 GLY A N 1
ATOM 1892 C CA . GLY A 1 235 ? -9.867 -5.559 8.933 1.00 95.31 235 GLY A CA 1
ATOM 1893 C C . GLY A 1 235 ? -8.415 -5.925 9.236 1.00 95.31 235 GLY A C 1
ATOM 1894 O O . GLY A 1 235 ? -8.048 -6.010 10.402 1.00 95.31 235 GLY A O 1
ATOM 1895 N N . SER A 1 236 ? -7.603 -6.236 8.219 1.00 97.12 236 SER A N 1
ATOM 1896 C CA . SER A 1 236 ? -6.238 -6.735 8.413 1.00 97.12 236 SER A CA 1
ATOM 1897 C C . SER A 1 236 ? -5.224 -5.942 7.595 1.00 97.12 236 SER A C 1
ATOM 1899 O O . SER A 1 236 ? -5.168 -6.064 6.371 1.00 97.12 236 SER A O 1
ATOM 1901 N N . LEU A 1 237 ? -4.380 -5.167 8.284 1.00 98.06 237 LEU A N 1
ATOM 1902 C CA . LEU A 1 237 ? -3.237 -4.489 7.672 1.00 98.06 237 LEU A CA 1
ATOM 1903 C C . LEU A 1 237 ? -2.214 -5.493 7.098 1.00 98.06 237 LEU A C 1
ATOM 1905 O O . LEU A 1 237 ? -1.834 -5.337 5.939 1.00 98.06 237 LEU A O 1
ATOM 1909 N N . PRO A 1 238 ? -1.811 -6.569 7.810 1.00 97.94 238 PRO A N 1
ATOM 1910 C CA . PRO A 1 238 ? -0.896 -7.559 7.242 1.00 97.94 238 PRO A CA 1
ATOM 1911 C C . PRO A 1 238 ? -1.407 -8.195 5.943 1.00 97.94 238 PRO A C 1
ATOM 1913 O O . PRO A 1 238 ? -0.615 -8.460 5.042 1.00 97.94 238 PRO A O 1
ATOM 1916 N N . ALA A 1 239 ? -2.723 -8.411 5.816 1.00 97.00 239 ALA A N 1
ATOM 1917 C CA . ALA A 1 239 ? -3.310 -8.982 4.606 1.00 97.00 239 ALA A CA 1
ATOM 1918 C C . ALA A 1 239 ? -3.072 -8.095 3.377 1.00 97.00 239 ALA A C 1
ATOM 1920 O O . ALA A 1 239 ? -2.633 -8.590 2.337 1.00 97.00 239 ALA A O 1
ATOM 1921 N N . VAL A 1 240 ? -3.323 -6.787 3.499 1.00 97.81 240 VAL A N 1
ATOM 1922 C CA . VAL A 1 240 ? -3.118 -5.846 2.389 1.00 97.81 240 VAL A CA 1
ATOM 1923 C C . VAL A 1 240 ? -1.642 -5.561 2.125 1.00 97.81 240 VAL A C 1
ATOM 1925 O O . VAL A 1 240 ? -1.266 -5.470 0.961 1.00 97.81 240 VAL A O 1
ATOM 1928 N N . VAL A 1 241 ? -0.788 -5.532 3.158 1.00 98.19 241 VAL A N 1
ATOM 1929 C CA . VAL A 1 241 ? 0.675 -5.400 2.991 1.00 98.19 241 VAL A CA 1
ATOM 1930 C C . VAL A 1 241 ? 1.220 -6.558 2.170 1.00 98.19 241 VAL A C 1
ATOM 1932 O O . VAL A 1 241 ? 1.910 -6.339 1.179 1.00 98.19 241 VAL A O 1
ATOM 1935 N N . LEU A 1 242 ? 0.867 -7.794 2.527 1.00 97.12 242 LEU A N 1
ATOM 1936 C CA . LEU A 1 242 ? 1.353 -8.967 1.805 1.00 97.12 242 LEU A CA 1
ATOM 1937 C C . LEU A 1 242 ? 0.772 -9.049 0.387 1.00 97.12 242 LEU A C 1
ATOM 1939 O O . LEU A 1 242 ? 1.495 -9.416 -0.539 1.00 97.12 242 LEU A O 1
ATOM 1943 N N . ALA A 1 243 ? -0.497 -8.673 0.191 1.00 96.19 243 ALA A N 1
ATOM 1944 C CA . ALA A 1 243 ? -1.085 -8.585 -1.144 1.00 96.19 243 ALA A CA 1
ATOM 1945 C C . ALA A 1 243 ? -0.357 -7.547 -2.013 1.00 96.19 243 ALA A C 1
ATOM 1947 O O . ALA A 1 243 ? -0.041 -7.835 -3.165 1.00 96.19 243 ALA A O 1
ATOM 1948 N N . HIS A 1 244 ? -0.024 -6.382 -1.457 1.00 96.62 244 HIS A N 1
ATOM 1949 C CA . HIS A 1 244 ? 0.748 -5.349 -2.142 1.00 96.62 244 HIS A CA 1
ATOM 1950 C C . HIS A 1 244 ? 2.159 -5.839 -2.489 1.00 96.62 244 HIS A C 1
ATOM 1952 O O . HIS A 1 244 ? 2.552 -5.802 -3.656 1.00 96.62 244 HIS A O 1
ATOM 1958 N N . SER A 1 245 ? 2.907 -6.376 -1.522 1.00 94.75 245 SER A N 1
ATOM 1959 C CA . SER A 1 245 ? 4.237 -6.950 -1.764 1.00 94.75 245 SER A CA 1
ATOM 1960 C C . SER A 1 245 ? 4.208 -8.003 -2.876 1.00 94.75 245 SER A C 1
ATOM 1962 O O . SER A 1 245 ? 5.089 -8.024 -3.738 1.00 94.75 245 SER A O 1
ATOM 1964 N N . PHE A 1 246 ? 3.168 -8.840 -2.897 1.00 92.69 246 PHE A N 1
ATOM 1965 C CA . PHE A 1 246 ? 2.963 -9.839 -3.938 1.00 92.69 246 PHE A CA 1
ATOM 1966 C C . PHE A 1 246 ? 2.667 -9.218 -5.312 1.00 92.69 246 PHE A C 1
ATOM 1968 O O . PHE A 1 246 ? 3.265 -9.635 -6.306 1.00 92.69 246 PHE A O 1
ATOM 1975 N N . CYS A 1 247 ? 1.810 -8.196 -5.386 1.00 92.00 247 CYS A N 1
ATOM 1976 C CA . CYS A 1 247 ? 1.568 -7.440 -6.618 1.00 92.00 247 CYS A CA 1
ATOM 1977 C C . CYS A 1 247 ? 2.861 -6.802 -7.151 1.00 92.00 247 CYS A C 1
ATOM 1979 O O . CYS A 1 247 ? 3.138 -6.895 -8.347 1.00 92.00 247 CYS A O 1
ATOM 1981 N N . ASN A 1 248 ? 3.692 -6.225 -6.275 1.00 91.19 248 ASN A N 1
ATOM 1982 C CA . ASN A 1 248 ? 4.984 -5.649 -6.662 1.00 91.19 248 ASN A CA 1
ATOM 1983 C C . ASN A 1 248 ? 5.940 -6.713 -7.206 1.00 91.19 248 ASN A C 1
ATOM 1985 O O . ASN A 1 248 ? 6.662 -6.459 -8.170 1.00 91.19 248 ASN A O 1
ATOM 1989 N N . TRP A 1 249 ? 5.929 -7.916 -6.627 1.00 87.50 249 TRP A N 1
ATOM 1990 C CA . TRP A 1 249 ? 6.722 -9.041 -7.121 1.00 87.50 249 TRP A CA 1
ATOM 1991 C C . TRP A 1 249 ? 6.217 -9.576 -8.465 1.00 87.50 249 TRP A C 1
ATOM 1993 O O . TRP A 1 249 ? 7.017 -9.907 -9.347 1.00 87.50 249 TRP A O 1
ATOM 2003 N N . CYS A 1 250 ? 4.900 -9.631 -8.670 1.00 84.75 250 CYS A N 1
ATOM 2004 C CA . CYS A 1 250 ? 4.317 -9.988 -9.961 1.00 84.75 250 CYS A CA 1
ATOM 2005 C C . CYS A 1 250 ? 4.648 -8.937 -11.031 1.00 84.75 250 CYS A C 1
ATOM 2007 O O . CYS A 1 250 ? 5.037 -9.305 -12.143 1.00 84.75 250 CYS A O 1
ATOM 2009 N N . GLY A 1 251 ? 4.617 -7.655 -10.670 1.00 79.12 251 GLY A N 1
ATOM 2010 C CA . GLY A 1 251 ? 4.770 -6.539 -11.595 1.00 79.12 251 GLY A CA 1
ATOM 2011 C C . GLY A 1 251 ? 3.519 -6.329 -12.452 1.00 79.12 251 GLY A C 1
ATOM 2012 O O . GLY A 1 251 ? 2.518 -7.029 -12.309 1.00 79.12 251 GLY A O 1
ATOM 2013 N N . LEU A 1 252 ? 3.575 -5.347 -13.353 1.00 68.56 252 LEU A N 1
ATOM 2014 C CA . LEU A 1 252 ? 2.474 -5.081 -14.277 1.00 68.56 252 LEU A CA 1
ATOM 2015 C C . LEU A 1 252 ? 2.289 -6.252 -15.256 1.00 68.56 252 LEU A C 1
ATOM 2017 O O . LEU A 1 252 ? 3.290 -6.751 -15.785 1.00 68.56 252 LEU A O 1
ATOM 2021 N N . PRO A 1 253 ? 1.040 -6.667 -15.548 1.00 60.34 253 PRO A N 1
ATOM 2022 C CA . PRO A 1 253 ? 0.784 -7.611 -16.624 1.00 60.34 253 PRO A CA 1
ATOM 2023 C C . PRO A 1 253 ? 1.297 -7.022 -17.940 1.00 60.34 253 PRO A C 1
ATOM 2025 O O . PRO A 1 253 ? 1.014 -5.870 -18.283 1.00 60.34 253 PRO A O 1
ATOM 2028 N N . ARG A 1 254 ? 2.084 -7.806 -18.678 1.00 58.94 254 ARG A N 1
ATOM 2029 C CA . ARG A 1 254 ? 2.550 -7.411 -20.006 1.00 58.94 254 ARG A CA 1
ATOM 2030 C C . ARG A 1 254 ? 1.350 -7.458 -20.943 1.00 58.94 254 ARG A C 1
ATOM 2032 O O . ARG A 1 254 ? 0.832 -8.528 -21.230 1.00 58.94 254 ARG A O 1
ATOM 2039 N N . LEU A 1 255 ? 0.890 -6.293 -21.392 1.00 50.84 255 LEU A N 1
ATOM 2040 C CA . LEU A 1 255 ? -0.258 -6.208 -22.301 1.00 50.84 255 LEU A CA 1
ATOM 2041 C C . LEU A 1 255 ? 0.093 -6.644 -23.728 1.00 50.84 255 LEU A C 1
ATOM 2043 O O . LEU A 1 255 ? -0.809 -6.928 -24.508 1.00 50.84 255 LEU A O 1
ATOM 2047 N N . TRP A 1 256 ? 1.385 -6.727 -24.066 1.00 49.31 256 TRP A N 1
ATOM 2048 C CA . TRP A 1 256 ? 1.872 -7.196 -25.361 1.00 49.31 256 TRP A CA 1
ATOM 2049 C C . TRP A 1 256 ? 2.692 -8.473 -25.192 1.00 49.31 256 TRP A C 1
ATOM 2051 O O . TRP A 1 256 ? 3.593 -8.543 -24.352 1.00 49.31 256 TRP A O 1
ATOM 2061 N N . GLY A 1 257 ? 2.375 -9.478 -26.012 1.00 39.09 257 GLY A N 1
ATOM 2062 C CA . GLY A 1 257 ? 3.100 -10.738 -26.057 1.00 39.09 257 GLY A CA 1
ATOM 2063 C C . GLY A 1 257 ? 4.546 -10.504 -26.475 1.00 39.09 257 GLY A C 1
ATOM 2064 O O . GLY A 1 257 ? 4.818 -10.039 -27.579 1.00 39.09 257 GLY A O 1
ATOM 2065 N N . GLY A 1 258 ? 5.486 -10.850 -25.598 1.00 42.69 258 GLY A N 1
ATOM 2066 C CA . GLY A 1 258 ? 6.900 -10.939 -25.942 1.00 42.69 258 GLY A CA 1
ATOM 2067 C C . GLY A 1 258 ? 7.163 -12.163 -26.815 1.00 42.69 258 GLY A C 1
ATOM 2068 O O . GLY A 1 258 ? 7.829 -13.098 -26.379 1.00 42.69 258 GLY A O 1
ATOM 2069 N N . TRP A 1 259 ? 6.636 -12.186 -28.039 1.00 38.94 259 TRP A N 1
ATOM 2070 C CA . TRP A 1 259 ? 7.135 -13.106 -29.052 1.00 38.94 259 TRP A CA 1
ATOM 2071 C C . TRP A 1 259 ? 8.447 -12.535 -29.584 1.00 38.94 259 TRP A C 1
ATOM 2073 O O . TRP A 1 259 ? 8.467 -11.593 -30.366 1.00 38.94 259 TRP A O 1
ATOM 2083 N N . GLY A 1 260 ? 9.554 -13.086 -29.087 1.00 42.47 260 GLY A N 1
ATOM 2084 C CA . GLY A 1 260 ? 10.890 -12.780 -29.586 1.00 42.47 260 GLY A CA 1
ATOM 2085 C C . GLY A 1 260 ? 11.745 -11.973 -28.619 1.00 42.47 260 GLY A C 1
ATOM 2086 O O . GLY A 1 260 ? 11.892 -10.765 -28.754 1.00 42.47 260 GLY A O 1
ATOM 2087 N N . ARG A 1 261 ? 12.384 -12.674 -27.682 1.00 36.81 261 ARG A N 1
ATOM 2088 C CA . ARG A 1 261 ? 13.781 -12.430 -27.295 1.00 36.81 261 ARG A CA 1
ATOM 2089 C C . ARG A 1 261 ? 14.291 -13.666 -26.561 1.00 36.81 261 ARG A C 1
ATOM 2091 O O . ARG A 1 261 ? 14.224 -13.766 -25.342 1.00 36.81 261 ARG A O 1
ATOM 2098 N N . ARG A 1 262 ? 14.739 -14.645 -27.355 1.00 35.41 262 ARG A N 1
ATOM 2099 C CA . ARG A 1 262 ? 15.785 -15.571 -26.918 1.00 35.41 262 ARG A CA 1
ATOM 2100 C C . ARG A 1 262 ? 17.079 -14.760 -26.945 1.00 35.41 262 ARG A C 1
ATOM 2102 O O . ARG A 1 262 ? 17.458 -14.280 -28.011 1.00 35.41 262 ARG A O 1
ATOM 2109 N N . GLY A 1 263 ? 17.661 -14.548 -25.777 1.00 33.97 263 GLY A N 1
ATOM 2110 C CA . GLY A 1 263 ? 19.017 -14.066 -25.559 1.00 33.97 263 GLY A CA 1
ATOM 2111 C C . GLY A 1 263 ? 19.566 -14.871 -24.403 1.00 33.97 263 GLY A C 1
ATOM 2112 O O . GLY A 1 263 ? 18.841 -14.924 -23.383 1.00 33.97 263 GLY A O 1
#

InterPro domains:
  IPR003675 CAAX prenyl protease 2/Lysostaphin resistance protein A-like domain [PF02517] (142-249)
  IPR039731 CAAX prenyl protease 2, eukaryotes [PTHR13046] (46-256)

pLDDT: mean 80.29, std 20.54, range [29.97, 98.38]

Sequence (263 aa):
MAPTAILQHLKSYYTKDAERLPFSLSSTPSSTSSPSTYPTTRPSPTLSRDAPSVIRARIRLVTLSSTLSTLLTIYLITTLTHSTLPSTLRLLGWYPIHPLSILRPLLLTILLFSGPLFEKAIIHRSWRTWLRGRALHESLSSWIGWRNYIAGPLTEELIFRSLLTPLHLLTPLPVPRTVLLTPLYFGIAHVHHFYEYTLTHPHTPLLPALVRSLVQFAYTTLFGWYATFVFVRTGSLPAVVLAHSFCNWCGLPRLWGGWGRRG